Protein AF-0000000080535989 (afdb_homodimer)

Nearest PDB structures (foldseek):
  6j05-assembly1_A  TM=9.329E-01  e=3.078E-10  Acidithiobacillus ferrooxidans
  6j05-assembly1_B  TM=9.417E-01  e=4.209E-08  Acidithiobacillus ferrooxidans
  7p6f-assembly2_CCC-2  TM=8.351E-01  e=2.784E-05  Streptomyces griseus
  6cda-assembly1_A-2  TM=8.248E-01  e=2.454E-05  Staphylococcus aureus
  1r22-assembly1_B  TM=8.268E-01  e=9.226E-05  Synechococcus elongatus PCC 7942 = FACHB-805

Secondary structure (DSSP, 8-state):
--HHHHHHHHHHHTSHHHHHHHHHHHHHGGG-EEHHHHHHHHT--HHHHHHHHHHHHHTTSEEEEEETTEEEEEE-HHHHHHHHHHHTTTTT------------/--HHHHHHHHHHHTSHHHHHHHHHHHHHGGG-EEHHHHHHHHT--HHHHHHHHHHHHHTTSEEEEEETTEEEEEE-HHHHHHHHHHHTTTTT------------

Foldseek 3Di:
DDPVLLVLLVVLCVDPLLVVLLVVQVVVAPQADWLVVSCVVSVHDSVVSVVSVVSCVVSVQKDWDDDPPTIGIHGDVVSVVVSVCVVCPCNPVDPDPVDDPPDD/DDPVLLVLLVVLCVDPLLVVLLVVQVVVAPVFDWLVVSCVVSVHDSVVSVVSVVSCVVSVQKDWDDDPPTIGIHGDVVSVVVSVCVVCPCNPVDPDPVDDPPDD

InterPro domains:
  IPR001845 HTH ArsR-type DNA-binding domain [PR00778] (10-25)
  IPR001845 HTH ArsR-type DNA-binding domain [PR00778] (45-60)
  IPR001845 HTH ArsR-type DNA-binding domain [PR00778] (60-75)
  IPR001845 HTH ArsR-type DNA-binding domain [PS50987] (1-95)
  IPR001845 HTH ArsR-type DNA-binding domain [SM00418] (8-88)
  IPR011991 ArsR-like helix-turn-helix domain [cd00090] (10-75)
  IPR036388 Winged helix-like DNA-binding domain superfamily [G3DSA:1.10.10.10] (1-98)
  IPR036390 Winged helix DNA-binding domain superfamily [SSF46785] (4-93)
  IPR051011 Metal-responsive transcriptional regulator [PTHR43132] (4-95)

Organism: Stenotrophomonas maltophilia (strain K279a) (NCBI:txid522373)

pLDDT: mean 90.97, std 13.41, range [34.31, 98.62]

Structure (mmCIF, N/CA/C/O backbone):
data_AF-0000000080535989-model_v1
#
loop_
_entity.id
_entity.type
_entity.pdbx_description
1 polymer 'ArsR family transcriptional regulator'
#
loop_
_atom_site.group_PDB
_atom_site.id
_atom_site.type_symbol
_atom_site.label_atom_id
_atom_site.label_alt_id
_atom_site.label_comp_id
_atom_site.label_asym_id
_atom_site.label_entity_id
_atom_site.label_seq_id
_atom_site.pdbx_PDB_ins_code
_atom_site.Cartn_x
_atom_site.Cartn_y
_atom_site.Cartn_z
_atom_site.occupancy
_atom_site.B_iso_or_equiv
_atom_site.auth_seq_id
_atom_site.auth_comp_id
_atom_site.auth_asym_id
_atom_site.auth_atom_id
_atom_site.pdbx_PDB_model_num
ATOM 1 N N . MET A 1 1 ? -5.898 3.949 -12.438 1 84.31 1 MET A N 1
ATOM 2 C CA . MET A 1 1 ? -4.516 4.082 -11.984 1 84.31 1 MET A CA 1
ATOM 3 C C . MET A 1 1 ? -3.6 3.133 -12.75 1 84.31 1 MET A C 1
ATOM 5 O O . MET A 1 1 ? -3.98 1.998 -13.047 1 84.31 1 MET A O 1
ATOM 9 N N . GLU A 1 2 ? -2.42 3.744 -13.094 1 92 2 GLU A N 1
ATOM 10 C CA . GLU A 1 2 ? -1.419 2.957 -13.805 1 92 2 GLU A CA 1
ATOM 11 C C . GLU A 1 2 ? -0.516 2.199 -12.836 1 92 2 GLU A C 1
ATOM 13 O O . GLU A 1 2 ? -0.345 2.613 -11.688 1 92 2 GLU A O 1
ATOM 18 N N . HIS A 1 3 ? 0.071 1.053 -13.391 1 95.25 3 HIS A N 1
ATOM 19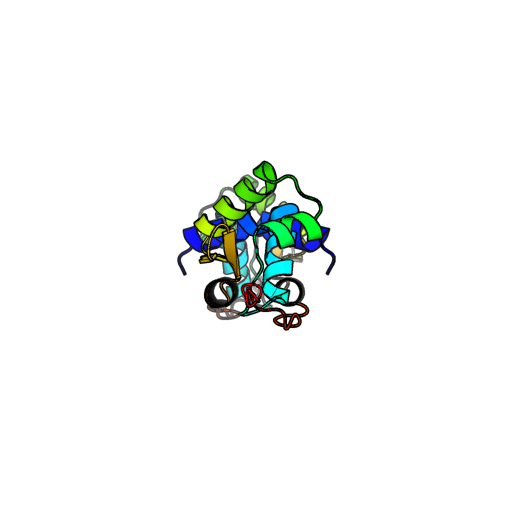 C CA . HIS A 1 3 ? 0.936 0.198 -12.586 1 95.25 3 HIS A CA 1
ATOM 20 C C . HIS A 1 3 ? 2.064 1.001 -11.953 1 95.25 3 HIS A C 1
ATOM 22 O O . HIS A 1 3 ? 2.361 0.832 -10.766 1 95.25 3 HIS A O 1
ATOM 28 N N . LYS A 1 4 ? 2.645 1.871 -12.633 1 95.88 4 LYS A N 1
ATOM 29 C CA . LYS A 1 4 ? 3.764 2.67 -12.141 1 95.88 4 LYS A CA 1
ATOM 30 C C . LYS A 1 4 ? 3.322 3.592 -11.008 1 95.88 4 LYS A C 1
ATOM 32 O O . LYS A 1 4 ? 4.043 3.758 -10.016 1 95.88 4 LYS A O 1
ATOM 37 N N . ASN A 1 5 ? 2.199 4.223 -11.156 1 96.88 5 ASN A N 1
ATOM 38 C CA . ASN A 1 5 ? 1.673 5.105 -10.117 1 96.88 5 ASN A CA 1
ATOM 39 C C . ASN A 1 5 ? 1.337 4.34 -8.844 1 96.88 5 ASN A C 1
ATOM 41 O O . ASN A 1 5 ? 1.606 4.812 -7.742 1 96.88 5 ASN A O 1
ATOM 45 N N . ALA A 1 6 ? 0.735 3.207 -9.102 1 97.19 6 ALA A N 1
ATOM 46 C CA . ALA A 1 6 ? 0.398 2.375 -7.953 1 97.19 6 ALA A CA 1
ATOM 47 C C . ALA A 1 6 ? 1.654 1.951 -7.195 1 97.19 6 ALA A C 1
ATOM 49 O O . ALA A 1 6 ? 1.71 2.055 -5.965 1 97.19 6 ALA A O 1
ATOM 50 N N . THR A 1 7 ? 2.672 1.512 -7.965 1 98 7 THR A N 1
ATOM 51 C CA . THR A 1 7 ? 3.93 1.098 -7.355 1 98 7 THR A CA 1
ATOM 52 C C . THR A 1 7 ? 4.566 2.254 -6.59 1 98 7 THR A C 1
ATOM 54 O O . THR A 1 7 ? 5.047 2.072 -5.469 1 98 7 THR A O 1
ATOM 57 N N . HIS A 1 8 ? 4.504 3.375 -7.105 1 97.94 8 HIS A N 1
ATOM 58 C CA . HIS A 1 8 ? 5.078 4.562 -6.48 1 97.94 8 HIS A CA 1
ATOM 59 C C . HIS A 1 8 ? 4.344 4.91 -5.188 1 97.94 8 HIS A C 1
ATOM 61 O O . HIS A 1 8 ? 4.977 5.191 -4.168 1 97.94 8 HIS A O 1
ATOM 67 N N . ALA A 1 9 ? 3.057 4.902 -5.234 1 98.19 9 ALA A N 1
ATOM 68 C CA . ALA A 1 9 ? 2.236 5.211 -4.062 1 98.19 9 ALA A CA 1
ATOM 69 C C . ALA A 1 9 ? 2.482 4.203 -2.941 1 98.19 9 ALA A C 1
ATOM 71 O O . ALA A 1 9 ? 2.668 4.59 -1.784 1 98.19 9 ALA A O 1
ATOM 72 N N . LEU A 1 10 ? 2.523 2.961 -3.34 1 98.06 10 LEU A N 1
ATOM 73 C CA . LEU A 1 10 ? 2.746 1.903 -2.359 1 98.06 10 LEU A CA 1
ATOM 74 C C . LEU A 1 10 ? 4.137 2.016 -1.744 1 98.06 10 LEU A C 1
ATOM 76 O O . LEU A 1 10 ? 4.293 1.893 -0.528 1 98.06 10 LEU A O 1
ATOM 80 N N . ALA A 1 11 ? 5.098 2.279 -2.539 1 98.25 11 ALA A N 1
ATOM 81 C CA . ALA A 1 11 ? 6.461 2.443 -2.047 1 98.25 11 ALA A CA 1
ATOM 82 C C . ALA A 1 11 ? 6.562 3.629 -1.092 1 98.25 11 ALA A C 1
ATOM 84 O O . ALA A 1 11 ? 7.25 3.555 -0.07 1 98.25 11 ALA A O 1
ATOM 85 N N . ALA A 1 12 ? 5.941 4.684 -1.441 1 98.38 12 ALA A N 1
ATOM 86 C CA . ALA A 1 12 ? 5.941 5.855 -0.572 1 98.38 12 ALA A CA 1
ATOM 87 C C . ALA A 1 12 ? 5.348 5.527 0.795 1 98.38 12 ALA A C 1
ATOM 89 O O . ALA A 1 12 ? 5.895 5.926 1.827 1 98.38 12 ALA A O 1
ATOM 90 N N . LEU A 1 13 ? 4.273 4.75 0.775 1 97.94 13 LEU A N 1
ATOM 91 C CA . LEU A 1 13 ? 3.574 4.414 2.01 1 97.94 13 LEU A CA 1
ATOM 92 C C . LEU A 1 13 ? 4.305 3.309 2.766 1 97.94 13 LEU A C 1
ATOM 94 O O . LEU A 1 13 ? 4.039 3.082 3.949 1 97.94 13 LEU A O 1
ATOM 98 N N . GLY A 1 14 ? 5.18 2.617 2.023 1 98.06 14 GLY A N 1
ATOM 99 C CA . GLY A 1 14 ? 5.938 1.54 2.637 1 98.06 14 GLY A CA 1
ATOM 100 C C . GLY A 1 14 ? 7.062 2.035 3.527 1 98.06 14 GLY A C 1
ATOM 101 O O . GLY A 1 14 ? 7.875 1.241 4.008 1 98.06 14 GLY A O 1
ATOM 102 N N . HIS A 1 15 ? 7.129 3.297 3.764 1 97.69 15 HIS A N 1
ATOM 103 C CA . HIS A 1 15 ? 8.062 3.941 4.684 1 97.69 15 HIS A CA 1
ATOM 104 C C . HIS A 1 15 ? 7.363 4.332 5.984 1 97.69 15 HIS A C 1
ATOM 106 O O . HIS A 1 15 ? 6.336 5.012 5.965 1 97.69 15 HIS A O 1
ATOM 112 N N . ALA A 1 16 ? 7.965 3.984 7.105 1 97.75 16 ALA A 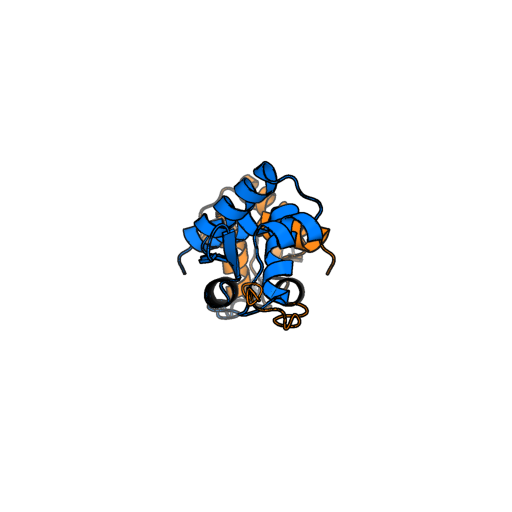N 1
ATOM 113 C CA . ALA A 1 16 ? 7.289 4.07 8.398 1 97.75 16 ALA A CA 1
ATOM 114 C C . ALA A 1 16 ? 6.863 5.504 8.695 1 97.75 16 ALA A C 1
ATOM 116 O O . ALA A 1 16 ? 5.719 5.75 9.094 1 97.75 16 ALA A O 1
ATOM 117 N N . THR A 1 17 ? 7.734 6.434 8.508 1 98.12 17 THR A N 1
ATOM 118 C CA . THR A 1 17 ? 7.441 7.824 8.836 1 98.12 17 THR A CA 1
ATOM 119 C C . THR A 1 17 ? 6.383 8.391 7.895 1 98.12 17 THR A C 1
ATOM 121 O O . THR A 1 17 ? 5.449 9.062 8.336 1 98.12 17 THR A O 1
ATOM 124 N N . ARG A 1 18 ? 6.523 8.094 6.652 1 98.31 18 ARG A N 1
ATOM 125 C CA . ARG A 1 18 ? 5.543 8.57 5.684 1 98.31 18 ARG A CA 1
ATOM 126 C C . ARG A 1 18 ? 4.168 7.973 5.953 1 98.31 18 ARG A C 1
ATOM 128 O O . ARG A 1 18 ? 3.148 8.648 5.797 1 98.31 18 ARG A O 1
ATOM 135 N N . LEU A 1 19 ? 4.184 6.738 6.293 1 98.06 19 LEU A N 1
ATOM 136 C CA . LEU A 1 19 ? 2.918 6.109 6.645 1 98.06 19 LEU A CA 1
ATOM 137 C C . LEU A 1 19 ? 2.287 6.801 7.852 1 98.06 19 LEU A C 1
ATOM 139 O O . LEU A 1 19 ? 1.076 7.035 7.875 1 98.06 19 LEU A O 1
ATOM 143 N N . SER A 1 20 ? 3.057 7.137 8.836 1 98 20 SER A N 1
ATOM 144 C CA . SER A 1 20 ? 2.553 7.844 10.008 1 98 20 SER A CA 1
ATOM 145 C C . SER A 1 20 ? 1.981 9.203 9.633 1 98 20 SER A C 1
ATOM 147 O O . SER A 1 20 ? 0.923 9.602 10.133 1 98 20 SER A O 1
ATOM 149 N N . ILE A 1 21 ? 2.68 9.914 8.773 1 98 21 ILE A N 1
ATOM 150 C CA . ILE A 1 21 ? 2.221 11.219 8.312 1 98 21 ILE A CA 1
ATOM 151 C C . ILE A 1 21 ? 0.888 11.062 7.578 1 98 21 ILE A C 1
ATOM 153 O O . ILE A 1 21 ? -0.057 11.812 7.836 1 98 21 ILE A O 1
ATOM 157 N N . PHE A 1 22 ? 0.854 10.07 6.707 1 97.88 22 PHE A N 1
ATOM 158 C CA . PHE A 1 22 ? -0.351 9.852 5.914 1 97.88 22 PHE A CA 1
ATOM 159 C C . PHE A 1 22 ? -1.534 9.508 6.812 1 97.88 22 PHE A C 1
ATOM 161 O O . PHE A 1 22 ? -2.629 10.047 6.637 1 97.88 22 PHE A O 1
ATOM 168 N N . ARG A 1 23 ? -1.352 8.672 7.742 1 96.38 23 ARG A N 1
ATOM 169 C CA . ARG A 1 23 ? -2.426 8.289 8.656 1 96.38 23 ARG A CA 1
ATOM 170 C C . ARG A 1 23 ? -2.916 9.492 9.453 1 96.38 23 ARG A C 1
ATOM 172 O O . ARG A 1 23 ? -4.113 9.625 9.711 1 96.38 23 ARG A O 1
ATOM 179 N N . LEU A 1 24 ? -2.029 10.297 9.906 1 96 24 LEU A N 1
ATOM 180 C CA . LEU A 1 24 ? -2.393 11.516 10.625 1 96 24 LEU A CA 1
ATOM 181 C C . LEU A 1 24 ? -3.297 12.398 9.773 1 96 24 LEU A C 1
ATOM 183 O O . LEU A 1 24 ? -4.293 12.93 10.266 1 96 24 LEU A O 1
ATOM 187 N N . LEU A 1 25 ? -2.971 12.531 8.523 1 96.56 25 LEU A N 1
ATOM 188 C CA . LEU A 1 25 ? -3.748 13.375 7.625 1 96.56 25 LEU A CA 1
ATOM 189 C C . LEU A 1 25 ? -5.105 12.742 7.328 1 96.56 25 LEU A C 1
ATOM 191 O O . LEU A 1 25 ? -6.105 13.453 7.188 1 96.56 25 LEU A O 1
ATOM 195 N N . VAL A 1 26 ? -5.129 11.477 7.184 1 94.94 26 VAL A N 1
ATOM 196 C CA . VAL A 1 26 ? -6.391 10.773 6.984 1 94.94 26 VAL A CA 1
ATOM 197 C C . VAL A 1 26 ? -7.32 11.031 8.172 1 94.94 26 VAL A C 1
ATOM 199 O O . VAL A 1 26 ? -8.508 11.281 7.984 1 94.94 26 VAL A O 1
ATOM 202 N N . GLN A 1 27 ? -6.766 10.992 9.32 1 93.88 27 GLN A N 1
ATOM 203 C CA . GLN A 1 27 ? -7.555 11.25 10.523 1 93.88 27 GLN A CA 1
ATOM 204 C C . GLN A 1 27 ? -8.086 12.68 10.539 1 93.88 27 GLN A C 1
ATOM 206 O O . GLN A 1 27 ? -9.195 12.938 11.008 1 93.88 27 GLN A O 1
ATOM 211 N N . ALA A 1 28 ? -7.336 13.617 10.016 1 93.56 28 ALA A N 1
ATOM 212 C CA . ALA A 1 28 ? -7.711 15.023 9.977 1 93.56 28 ALA A CA 1
ATOM 213 C C . ALA A 1 28 ? -8.852 15.266 8.984 1 93.56 28 ALA A C 1
ATOM 215 O O . ALA A 1 28 ? -9.547 16.281 9.07 1 93.56 28 ALA A O 1
ATOM 216 N N . GLY A 1 29 ? -8.938 14.312 7.953 1 90.62 29 GLY A N 1
ATOM 217 C CA . GLY A 1 29 ? -10 14.438 6.965 1 90.62 29 GLY A CA 1
ATOM 218 C C . GLY A 1 29 ? -9.805 15.594 6.012 1 90.62 29 GLY A C 1
ATOM 219 O O . GLY A 1 29 ? -8.672 15.906 5.633 1 90.62 29 GLY A O 1
ATOM 220 N N . SER A 1 30 ? -10.906 16.203 5.598 1 88.69 30 SER A N 1
ATOM 221 C CA . SER A 1 30 ? -10.875 17.25 4.566 1 88.69 30 SER A CA 1
ATOM 222 C C . SER A 1 30 ? -10.281 18.547 5.105 1 88.69 30 SER A C 1
ATOM 224 O O . SER A 1 30 ? -9.875 19.406 4.336 1 88.69 30 SER A O 1
ATOM 226 N N . GLY A 1 31 ? -10.219 18.594 6.375 1 90.19 31 GLY A N 1
ATOM 227 C CA . GLY A 1 31 ? -9.672 19.797 6.973 1 90.19 31 GLY A CA 1
ATOM 228 C C . GLY A 1 31 ? -8.164 19.906 6.848 1 90.19 31 GLY A C 1
ATOM 229 O O . GLY A 1 31 ? -7.613 21.016 6.824 1 90.19 31 GLY A O 1
ATOM 230 N N . GLY A 1 32 ? -7.527 18.766 6.875 1 95.19 32 GLY A N 1
ATOM 231 C CA . GLY A 1 32 ? -6.078 18.719 6.75 1 95.19 32 GLY A CA 1
ATOM 232 C C . GLY A 1 32 ? -5.359 19.172 8.008 1 95.19 32 GLY A C 1
ATOM 233 O O . GLY A 1 32 ? -5.973 19.297 9.07 1 95.19 32 GLY A O 1
ATOM 234 N N . LYS A 1 33 ? -4.051 19.266 7.91 1 95.88 33 LYS A N 1
ATOM 235 C CA . LYS A 1 33 ? -3.189 19.719 8.992 1 95.88 33 LYS A CA 1
ATOM 236 C C . LYS A 1 33 ? -2.078 20.625 8.469 1 95.88 33 LYS A C 1
ATOM 238 O O . LYS A 1 33 ? -1.584 20.422 7.355 1 95.88 33 LYS A O 1
ATOM 243 N N . LEU A 1 34 ? -1.786 21.594 9.352 1 95.5 34 LEU A N 1
ATOM 244 C CA . LEU A 1 34 ? -0.663 22.453 9.008 1 95.5 34 LEU A CA 1
ATOM 245 C C . LEU A 1 34 ? 0.663 21.734 9.203 1 95.5 34 LEU A C 1
ATOM 247 O O . LEU A 1 34 ? 0.786 20.875 10.086 1 95.5 34 LEU A O 1
ATOM 251 N N . ALA A 1 35 ? 1.666 22.156 8.375 1 96.12 35 ALA A N 1
ATOM 252 C CA . ALA A 1 35 ? 2.99 21.547 8.445 1 96.12 35 ALA A CA 1
ATOM 253 C C . ALA A 1 35 ? 3.514 21.547 9.883 1 96.12 35 ALA A C 1
ATOM 255 O O . ALA A 1 35 ? 4.043 20.531 10.352 1 96.12 35 ALA A O 1
ATOM 256 N N . GLY A 1 36 ? 3.375 22.656 10.531 1 94.94 36 GLY A N 1
ATOM 257 C CA . GLY A 1 36 ? 3.838 22.766 11.906 1 94.94 36 GLY A CA 1
ATOM 258 C C . GLY A 1 36 ? 3.127 21.812 12.852 1 94.94 36 GLY A C 1
ATOM 259 O O . GLY A 1 36 ? 3.748 21.25 13.75 1 94.94 36 GLY A O 1
ATOM 260 N N . ASP A 1 37 ? 1.873 21.562 12.695 1 94.69 37 ASP A N 1
ATOM 261 C CA . ASP A 1 37 ? 1.097 20.641 13.523 1 94.69 37 ASP A CA 1
ATOM 262 C C . ASP A 1 37 ? 1.529 19.203 13.297 1 94.69 37 ASP A C 1
ATOM 264 O O . ASP A 1 37 ? 1.574 18.406 14.234 1 94.69 37 ASP A O 1
ATOM 268 N N . ILE A 1 38 ? 1.793 18.891 12.086 1 96.62 38 ILE A N 1
ATOM 269 C CA . ILE A 1 38 ? 2.27 17.547 11.75 1 96.62 38 ILE A CA 1
ATOM 270 C C . ILE A 1 38 ? 3.607 17.297 12.438 1 96.62 38 ILE A C 1
ATOM 272 O O . ILE A 1 38 ? 3.795 16.25 13.07 1 96.62 38 ILE A O 1
ATOM 276 N N . ALA A 1 39 ? 4.473 18.297 12.305 1 97.25 39 ALA A N 1
ATOM 277 C CA . ALA A 1 39 ? 5.793 18.188 12.914 1 97.25 39 ALA A CA 1
ATOM 278 C C . ALA A 1 39 ? 5.688 17.969 14.422 1 97.25 39 ALA A C 1
ATOM 280 O O . ALA A 1 39 ? 6.375 17.109 14.977 1 97.25 39 ALA A O 1
ATOM 281 N N . GLN A 1 40 ? 4.824 18.719 15.07 1 96.31 40 GLN A N 1
ATOM 282 C CA . GLN A 1 40 ? 4.625 18.625 16.516 1 96.31 40 GLN A CA 1
ATOM 283 C C . GLN A 1 40 ? 4.031 17.266 16.906 1 96.31 40 GLN A C 1
ATOM 285 O O . GLN A 1 40 ? 4.5 16.625 17.844 1 96.31 40 GLN A O 1
ATOM 290 N N . SER A 1 41 ? 3.059 16.844 16.156 1 95.88 41 SER A N 1
ATOM 291 C CA . SER A 1 41 ? 2.359 15.602 16.469 1 95.88 41 SER A CA 1
ATOM 292 C C . SER A 1 41 ? 3.295 14.398 16.359 1 95.88 41 SER A C 1
ATOM 294 O O . SER A 1 41 ? 3.16 13.438 17.125 1 95.88 41 SER A O 1
ATOM 296 N N . LEU A 1 42 ? 4.262 14.43 15.438 1 97.19 42 LEU A N 1
A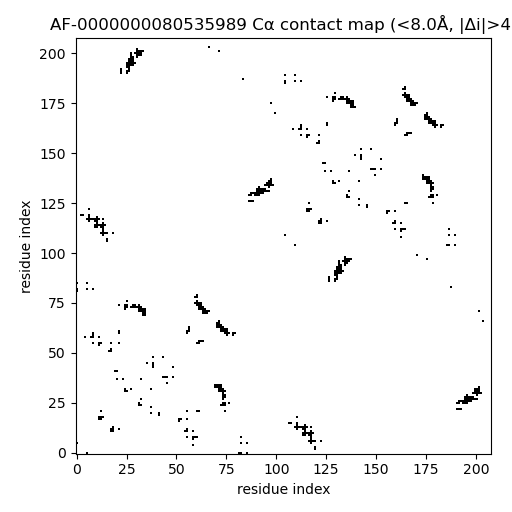TOM 297 C CA . LEU A 1 42 ? 5.109 13.273 15.172 1 97.19 42 LEU A CA 1
ATOM 298 C C . LEU A 1 42 ? 6.531 13.516 15.68 1 97.19 42 LEU A C 1
ATOM 300 O O . LEU A 1 42 ? 7.414 12.68 15.484 1 97.19 42 LEU A O 1
ATOM 304 N N . SER A 1 43 ? 6.754 14.664 16.281 1 97.88 43 SER A N 1
ATOM 305 C CA . SER A 1 43 ? 8.062 15.047 16.797 1 97.88 43 SER A CA 1
ATOM 306 C C . SER A 1 43 ? 9.141 14.914 15.727 1 97.88 43 SER A C 1
ATOM 308 O O . SER A 1 43 ? 10.188 14.305 15.969 1 97.88 43 SER A O 1
ATOM 310 N N . LEU A 1 44 ? 8.906 15.492 14.594 1 97.56 44 LEU A N 1
ATOM 311 C CA . LEU A 1 44 ? 9.836 15.453 13.469 1 97.56 44 LEU A CA 1
ATOM 312 C C . LEU A 1 44 ? 10.492 16.812 13.258 1 97.56 44 LEU A C 1
ATOM 314 O O . LEU A 1 44 ? 9.828 17.844 13.359 1 97.56 44 LEU A O 1
ATOM 318 N N . PRO A 1 45 ? 11.789 16.781 12.922 1 97.25 45 PRO A N 1
ATOM 319 C CA . PRO A 1 45 ? 12.398 18.031 12.461 1 97.25 45 PRO A CA 1
ATOM 320 C C . PRO A 1 45 ? 11.766 18.562 11.164 1 97.25 45 PRO A C 1
ATOM 322 O O . PRO A 1 45 ? 11.336 17.766 10.32 1 97.25 45 PRO A O 1
ATOM 325 N N . GLY A 1 46 ? 11.805 19.875 10.984 1 95.88 46 GLY A N 1
ATOM 326 C CA . GLY A 1 46 ? 11.195 20.531 9.836 1 95.88 46 GLY A CA 1
ATOM 327 C C . GLY A 1 46 ? 11.711 20 8.508 1 95.88 46 GLY A C 1
ATOM 328 O O . GLY A 1 46 ? 10.93 19.688 7.617 1 95.88 46 GLY A O 1
ATOM 329 N N . ALA A 1 47 ? 12.992 19.906 8.43 1 95.88 47 ALA A N 1
ATOM 330 C CA . ALA A 1 47 ? 13.594 19.453 7.176 1 95.88 47 ALA A CA 1
ATOM 331 C C . ALA A 1 47 ? 13.18 18.031 6.848 1 95.88 47 ALA A C 1
ATOM 333 O O . ALA A 1 47 ? 12.945 17.703 5.684 1 95.88 47 ALA A O 1
ATOM 334 N N . THR A 1 48 ? 13.148 17.125 7.801 1 97.56 48 THR A N 1
ATOM 335 C CA . THR A 1 48 ? 12.742 15.742 7.633 1 97.56 48 THR A CA 1
ATOM 336 C C . THR A 1 48 ? 11.273 15.656 7.211 1 97.56 48 THR A C 1
ATOM 338 O O . THR A 1 48 ? 10.938 14.922 6.281 1 97.56 48 THR A O 1
ATOM 341 N N . LEU A 1 49 ? 10.508 16.375 7.867 1 98.19 49 LEU A N 1
ATOM 342 C CA . LEU A 1 49 ? 9.094 16.406 7.504 1 98.19 49 LEU A CA 1
ATOM 343 C C . LEU A 1 49 ? 8.922 16.875 6.059 1 98.19 49 LEU A C 1
ATOM 345 O O . LEU A 1 49 ? 8.164 16.266 5.301 1 98.19 49 LEU A O 1
ATOM 349 N N . SER A 1 50 ? 9.594 17.953 5.75 1 97.5 50 SER A N 1
ATOM 350 C CA . SER A 1 50 ? 9.469 18.5 4.402 1 97.5 50 SER A CA 1
ATOM 351 C C . SER A 1 50 ? 9.828 17.469 3.346 1 97.5 50 SER A C 1
ATOM 353 O O . SER A 1 50 ? 9.148 17.359 2.32 1 97.5 50 SER A O 1
ATOM 355 N N . PHE A 1 51 ? 10.852 16.719 3.586 1 98.12 51 PHE A N 1
ATOM 356 C CA . PHE A 1 51 ? 11.273 15.664 2.676 1 98.12 51 PHE A CA 1
ATOM 357 C C . PHE A 1 51 ? 10.172 14.625 2.504 1 98.12 51 PHE A C 1
ATOM 359 O O . PHE A 1 51 ? 9.836 14.242 1.38 1 98.12 51 PHE A O 1
ATOM 366 N N . HIS A 1 52 ? 9.602 14.148 3.551 1 98.44 52 HIS A N 1
ATOM 367 C CA . HIS A 1 52 ? 8.562 13.125 3.492 1 98.44 52 HIS A CA 1
ATOM 368 C C . HIS A 1 52 ? 7.301 13.656 2.828 1 98.44 52 HIS A C 1
ATOM 370 O O . HIS A 1 52 ? 6.645 12.945 2.061 1 98.44 52 HIS A O 1
ATOM 376 N N . LEU A 1 53 ? 6.969 14.906 3.141 1 98.56 53 LEU A N 1
ATOM 377 C CA . LEU A 1 53 ? 5.797 15.516 2.527 1 98.56 53 LEU A CA 1
ATOM 378 C C . LEU A 1 53 ? 5.977 15.648 1.02 1 98.56 53 LEU A C 1
ATOM 380 O O . LEU A 1 53 ? 5.035 15.43 0.254 1 98.56 53 LEU A O 1
ATOM 384 N N . LYS A 1 54 ? 7.156 16.031 0.62 1 98.44 54 LYS A N 1
ATOM 385 C CA . LYS A 1 54 ? 7.457 16.125 -0.806 1 98.44 54 LYS A CA 1
ATOM 386 C C . LYS A 1 54 ? 7.258 14.773 -1.494 1 98.44 54 LYS A C 1
ATOM 388 O O . LYS A 1 54 ? 6.707 14.711 -2.594 1 98.44 54 LYS A O 1
ATOM 393 N N . GLU A 1 55 ? 7.723 13.719 -0.922 1 98.5 55 GLU A N 1
ATOM 394 C CA . GLU A 1 55 ? 7.574 12.383 -1.477 1 98.5 55 GLU A CA 1
ATOM 395 C C . GLU A 1 55 ? 6.102 11.977 -1.562 1 98.5 55 GLU A C 1
ATOM 397 O O . GLU A 1 55 ? 5.676 11.383 -2.551 1 98.5 55 GLU A O 1
ATOM 402 N N . LEU A 1 56 ? 5.359 12.266 -0.511 1 98.62 56 LEU A N 1
ATOM 403 C CA . LEU A 1 56 ? 3.938 11.945 -0.498 1 98.62 56 LEU A CA 1
ATOM 404 C C . LEU A 1 56 ? 3.189 12.75 -1.555 1 98.62 56 LEU A C 1
ATOM 406 O O . LEU A 1 56 ? 2.266 12.234 -2.191 1 98.62 56 LEU A O 1
ATOM 410 N N . LEU A 1 57 ? 3.621 14.031 -1.733 1 98.56 57 LEU A N 1
ATOM 411 C CA . LEU A 1 57 ? 3.053 14.867 -2.785 1 98.56 57 LEU A CA 1
ATOM 412 C C . LEU A 1 57 ? 3.344 14.281 -4.164 1 98.56 57 LEU A C 1
ATOM 414 O O . LEU A 1 57 ? 2.441 14.172 -4.996 1 98.56 57 LEU A O 1
ATOM 418 N N . ALA A 1 58 ? 4.543 13.883 -4.359 1 98.12 58 ALA A N 1
ATOM 419 C CA . ALA A 1 58 ? 4.973 13.32 -5.641 1 98.12 58 ALA A CA 1
ATOM 420 C C . ALA A 1 58 ? 4.223 12.031 -5.953 1 98.12 58 ALA A C 1
ATOM 422 O O . ALA A 1 58 ? 3.969 11.719 -7.121 1 98.12 58 ALA A O 1
ATOM 423 N N . ALA A 1 59 ? 3.863 11.312 -4.973 1 97.94 59 ALA A N 1
ATOM 424 C CA . ALA A 1 59 ? 3.141 10.055 -5.137 1 97.94 59 ALA A CA 1
ATOM 425 C C . ALA A 1 59 ? 1.648 10.305 -5.34 1 97.94 59 ALA A C 1
ATOM 427 O O . ALA A 1 59 ? 0.883 9.359 -5.574 1 97.94 59 ALA A O 1
ATOM 428 N N . GLY A 1 60 ? 1.219 11.5 -5.172 1 97.81 60 GLY A N 1
ATOM 429 C CA . GLY A 1 60 ? -0.176 11.859 -5.367 1 97.81 60 GLY A CA 1
ATOM 430 C C . GLY A 1 60 ? -1.065 11.461 -4.207 1 97.81 60 GLY A C 1
ATOM 431 O O . GLY A 1 60 ? -2.281 11.336 -4.363 1 97.81 60 GLY A O 1
ATOM 432 N N . LEU A 1 61 ? -0.542 11.25 -3.049 1 98.12 61 LEU A N 1
ATOM 433 C CA . LEU A 1 61 ? -1.277 10.719 -1.908 1 98.12 61 LEU A CA 1
ATOM 434 C C . LEU A 1 61 ? -1.804 11.844 -1.024 1 98.12 61 LEU A C 1
ATOM 436 O O . LEU A 1 61 ? -2.689 11.625 -0.195 1 98.12 61 LEU A O 1
ATOM 440 N N . ILE A 1 62 ? -1.154 13.023 -1.165 1 98.19 62 ILE A N 1
ATOM 441 C CA . ILE A 1 62 ? -1.609 14.188 -0.414 1 98.19 62 ILE A CA 1
ATOM 442 C C . ILE A 1 62 ? -1.623 15.414 -1.323 1 98.19 62 ILE A C 1
ATOM 444 O O . ILE A 1 62 ? -1.066 15.383 -2.424 1 98.19 62 ILE A O 1
ATOM 448 N N . THR A 1 63 ? -2.299 16.422 -0.851 1 97.88 63 THR A N 1
ATOM 449 C CA . THR A 1 63 ? -2.301 17.734 -1.507 1 97.88 63 THR A CA 1
ATOM 450 C C . THR A 1 63 ? -1.819 18.812 -0.551 1 97.88 63 THR A C 1
ATOM 452 O O . THR A 1 63 ? -1.843 18.641 0.668 1 97.88 63 THR A O 1
ATOM 455 N N . ALA A 1 64 ? -1.338 19.859 -1.142 1 97.56 64 ALA A N 1
ATOM 456 C CA . ALA A 1 64 ? -0.849 21 -0.385 1 97.56 64 ALA A CA 1
ATOM 457 C C . ALA A 1 64 ? -1.604 22.281 -0.77 1 97.56 64 ALA A C 1
ATOM 459 O O . ALA A 1 64 ? -1.887 22.5 -1.947 1 97.56 64 ALA A O 1
ATOM 460 N N . GLU A 1 65 ? -2.008 23.016 0.241 1 95.5 65 GLU A N 1
ATOM 461 C CA . GLU A 1 65 ? -2.662 24.312 0.045 1 95.5 65 GLU A CA 1
ATOM 462 C C . GLU A 1 65 ? -1.994 25.406 0.878 1 95.5 65 GLU A C 1
ATOM 464 O O . GLU A 1 65 ? -1.879 25.281 2.1 1 95.5 65 GLU A O 1
ATOM 469 N N . GLN A 1 66 ? -1.618 26.469 0.192 1 94.38 66 GLN A N 1
ATOM 470 C CA . GLN A 1 66 ? -0.998 27.578 0.91 1 94.38 66 GLN A CA 1
ATOM 471 C C . GLN A 1 66 ? -2.012 28.297 1.795 1 94.38 66 GLN A C 1
ATOM 473 O O . GLN A 1 66 ? -3.113 28.625 1.347 1 94.38 66 GLN A O 1
ATOM 478 N N . ARG A 1 67 ? -1.654 28.453 3.035 1 90.19 67 ARG A N 1
ATOM 479 C CA . ARG A 1 67 ? -2.439 29.203 4.004 1 90.19 67 ARG A CA 1
ATOM 480 C C . ARG A 1 67 ? -1.578 30.25 4.715 1 90.19 67 ARG A C 1
ATOM 482 O O . ARG A 1 67 ? -0.949 29.953 5.73 1 90.19 67 ARG A O 1
ATOM 489 N N . GLY A 1 68 ? -1.738 31.562 4.258 1 90.12 68 GLY A N 1
ATOM 490 C CA . GLY A 1 68 ? -0.857 32.594 4.809 1 90.12 68 GLY A CA 1
ATOM 491 C C . GLY A 1 68 ? 0.614 32.25 4.633 1 90.12 68 GLY A C 1
ATOM 492 O O . GLY A 1 68 ? 1.084 32.062 3.51 1 90.12 68 GLY A O 1
ATOM 493 N N . ARG A 1 69 ? 1.336 32.031 5.781 1 90.38 69 ARG A N 1
ATOM 494 C CA . ARG A 1 69 ? 2.77 31.781 5.727 1 90.38 69 ARG A CA 1
ATOM 495 C C . ARG A 1 69 ? 3.059 30.281 5.906 1 90.38 69 ARG A C 1
ATOM 497 O O . ARG A 1 69 ? 4.215 29.891 6.059 1 90.38 69 ARG A O 1
ATOM 504 N N . THR A 1 70 ? 2.051 29.562 5.973 1 91.88 70 THR A N 1
ATOM 505 C CA . THR A 1 70 ? 2.24 28.141 6.172 1 91.88 70 THR A CA 1
ATOM 506 C C . THR A 1 70 ? 1.487 27.344 5.113 1 91.88 70 THR A C 1
ATOM 508 O O . THR A 1 70 ? 0.938 27.906 4.168 1 91.88 70 THR A O 1
ATOM 511 N N . ILE A 1 71 ? 1.689 26.031 5.121 1 96.19 71 ILE A N 1
ATOM 512 C CA . ILE A 1 71 ? 1.053 25.141 4.145 1 96.19 71 ILE A CA 1
ATOM 513 C C . ILE A 1 71 ? 0.155 24.141 4.863 1 96.19 71 ILE A C 1
ATOM 515 O O . ILE A 1 71 ? 0.537 23.594 5.898 1 96.19 71 ILE A O 1
ATOM 519 N N . CYS A 1 72 ? -1.041 23.984 4.332 1 96.81 72 CYS A N 1
ATOM 520 C CA . CYS A 1 72 ? -1.984 22.969 4.801 1 96.81 72 CYS A CA 1
ATOM 521 C C . CYS A 1 72 ? -1.956 21.734 3.91 1 96.81 72 CYS A C 1
ATOM 523 O O . CYS A 1 72 ? -2.055 21.844 2.686 1 96.81 72 CYS A O 1
ATOM 525 N N . TYR A 1 73 ? -1.791 20.609 4.543 1 97.38 73 TYR A N 1
ATOM 526 C CA . TYR A 1 73 ? -1.764 19.359 3.801 1 97.38 73 TYR A CA 1
ATOM 527 C C . TYR A 1 73 ? -3.014 18.531 4.082 1 97.38 73 TYR A C 1
ATOM 529 O O . TYR A 1 73 ? -3.521 18.531 5.207 1 97.38 73 TYR A O 1
ATOM 537 N N . ARG A 1 74 ? -3.428 17.812 3.004 1 96.38 74 ARG A N 1
ATOM 538 C CA . ARG A 1 74 ? -4.598 16.953 3.107 1 96.38 74 ARG A CA 1
ATOM 539 C C . ARG A 1 74 ? -4.352 15.609 2.418 1 96.38 74 ARG A C 1
ATOM 541 O O . ARG A 1 74 ? -3.689 15.555 1.378 1 96.38 74 ARG A O 1
ATOM 548 N N . ALA A 1 75 ? -4.945 14.578 3.035 1 96.75 75 ALA A N 1
ATOM 549 C CA . ALA A 1 75 ? -4.906 13.281 2.367 1 96.75 75 ALA A CA 1
ATOM 55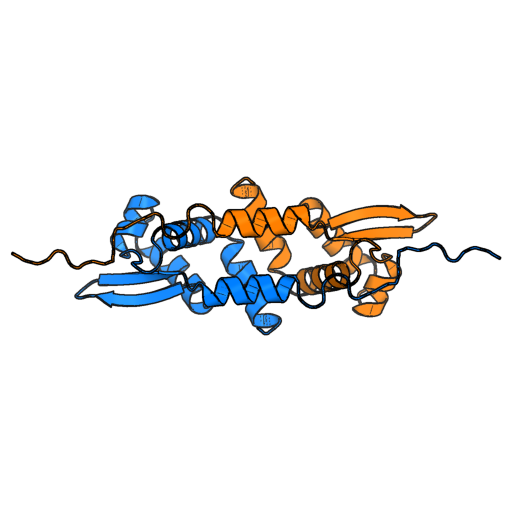0 C C . ALA A 1 75 ? -5.766 13.289 1.106 1 96.75 75 ALA A C 1
ATOM 552 O O . ALA A 1 75 ? -6.855 13.867 1.095 1 96.75 75 ALA A O 1
ATOM 553 N N . GLU A 1 76 ? -5.254 12.703 0.066 1 96.38 76 GLU A N 1
ATOM 554 C CA . GLU A 1 76 ? -6.035 12.523 -1.152 1 96.38 76 GLU A CA 1
ATOM 555 C C . GLU A 1 76 ? -6.82 11.211 -1.116 1 96.38 76 GLU A C 1
ATOM 557 O O . GLU A 1 76 ? -6.309 10.164 -1.52 1 96.38 76 GLU A O 1
ATOM 562 N N . PHE A 1 77 ? -8.023 11.25 -0.779 1 92.94 77 PHE A N 1
ATOM 563 C CA . PHE A 1 77 ? -8.852 10.07 -0.569 1 92.94 77 PHE A CA 1
ATOM 564 C C . PHE A 1 77 ? -9.125 9.352 -1.888 1 92.94 77 PHE A C 1
ATOM 566 O O . PHE A 1 77 ? -9.195 8.125 -1.932 1 92.94 77 PHE A O 1
ATOM 573 N N . GLU A 1 78 ? -9.281 10.141 -2.879 1 94.75 78 GLU A N 1
ATOM 574 C CA . GLU A 1 78 ? -9.5 9.531 -4.188 1 94.75 78 GLU A CA 1
ATOM 575 C C . GLU A 1 78 ? -8.297 8.688 -4.609 1 94.75 78 GLU A C 1
ATOM 577 O O . GLU A 1 78 ? -8.461 7.633 -5.227 1 94.75 78 GLU A O 1
ATOM 582 N N . ALA A 1 79 ? -7.172 9.188 -4.32 1 94.75 79 ALA A N 1
ATOM 583 C CA . ALA A 1 79 ? -5.961 8.445 -4.648 1 94.75 79 ALA A CA 1
ATOM 584 C C . ALA A 1 79 ? -5.91 7.117 -3.889 1 94.75 79 ALA A C 1
ATOM 586 O O . ALA A 1 79 ? -5.551 6.086 -4.457 1 94.75 79 ALA A O 1
ATOM 587 N N . MET A 1 80 ? -6.246 7.184 -2.662 1 91.5 80 MET A N 1
ATOM 588 C CA . MET A 1 80 ? -6.27 5.973 -1.847 1 91.5 80 MET A CA 1
ATOM 589 C C . MET A 1 80 ? -7.312 4.988 -2.367 1 91.5 80 MET A C 1
ATOM 591 O O . MET A 1 80 ? -7.039 3.791 -2.48 1 91.5 80 MET A O 1
ATOM 595 N N . SER A 1 81 ? -8.461 5.516 -2.682 1 93.5 81 SER A N 1
ATOM 596 C CA . SER A 1 81 ? -9.523 4.676 -3.23 1 93.5 81 SER A CA 1
ATOM 597 C C . SER A 1 81 ? -9.094 4.031 -4.547 1 93.5 81 SER A C 1
ATOM 599 O O . SER A 1 81 ? -9.352 2.852 -4.781 1 93.5 81 SER A O 1
ATOM 601 N N . SER A 1 82 ? -8.5 4.816 -5.363 1 96 82 SER A N 1
ATOM 602 C CA . SER A 1 82 ? -8.008 4.316 -6.641 1 96 82 SER A CA 1
ATOM 603 C C . SER A 1 82 ? -6.949 3.234 -6.438 1 96 82 SER A C 1
ATOM 605 O O . SER A 1 82 ? -6.91 2.25 -7.176 1 96 82 SER A O 1
ATOM 607 N N . LEU A 1 83 ? -6.109 3.447 -5.492 1 95.06 83 LEU A N 1
ATOM 608 C CA . LEU A 1 83 ? -5.062 2.48 -5.176 1 95.06 83 LEU A CA 1
ATOM 609 C C . LEU A 1 83 ? -5.664 1.145 -4.754 1 95.06 83 LEU A C 1
ATOM 611 O O . LEU A 1 83 ? -5.254 0.09 -5.242 1 95.06 83 LEU A O 1
ATOM 615 N N . VAL A 1 84 ? -6.625 1.202 -3.867 1 92.81 84 VAL A N 1
ATOM 616 C CA . VAL A 1 84 ? -7.301 0.002 -3.389 1 92.81 84 VAL A CA 1
ATOM 617 C C . VAL A 1 84 ? -8 -0.696 -4.551 1 92.81 84 VAL A C 1
ATOM 619 O O . VAL A 1 84 ? -7.926 -1.92 -4.688 1 92.81 84 VAL A O 1
ATOM 622 N N . ALA A 1 85 ? -8.703 0.084 -5.328 1 94 85 ALA A N 1
ATOM 623 C CA . ALA A 1 85 ? -9.375 -0.463 -6.504 1 94 85 ALA A CA 1
ATOM 624 C C . ALA A 1 85 ? -8.383 -1.161 -7.426 1 94 85 ALA A C 1
ATOM 626 O O . ALA A 1 85 ? -8.68 -2.223 -7.98 1 94 85 ALA A O 1
ATOM 627 N N . TYR A 1 86 ? -7.309 -0.585 -7.625 1 95.69 86 TYR A N 1
ATOM 628 C CA . TYR A 1 86 ? -6.273 -1.159 -8.477 1 95.69 86 TYR A CA 1
ATOM 629 C C . TYR A 1 86 ? -5.82 -2.514 -7.949 1 95.69 86 TYR A C 1
ATOM 631 O O . TYR A 1 86 ? -5.637 -3.459 -8.719 1 95.69 86 TYR A O 1
ATOM 639 N N . LEU A 1 87 ? -5.602 -2.652 -6.645 1 93.81 87 LEU A N 1
ATOM 640 C CA . LEU A 1 87 ? -5.113 -3.875 -6.012 1 93.81 87 LEU A CA 1
ATOM 641 C C . LEU A 1 87 ? -6.129 -5.004 -6.156 1 93.81 87 LEU A C 1
ATOM 643 O O . LEU A 1 87 ? -5.754 -6.176 -6.219 1 93.81 87 LEU A O 1
ATOM 647 N N . THR A 1 88 ? -7.383 -4.656 -6.266 1 90.31 88 THR A N 1
ATOM 648 C CA . THR A 1 88 ? -8.43 -5.672 -6.258 1 90.31 88 THR A CA 1
ATOM 649 C C . THR A 1 88 ? -9.078 -5.789 -7.633 1 90.31 88 THR A C 1
ATOM 651 O O . THR A 1 88 ? -10.102 -6.465 -7.789 1 90.31 88 THR A O 1
ATOM 654 N N . GLU A 1 89 ? -8.539 -5.07 -8.508 1 90.19 89 GLU A N 1
ATOM 655 C CA . GLU A 1 89 ? -9.117 -5.078 -9.852 1 90.19 89 GLU A CA 1
ATOM 656 C C . GLU A 1 89 ? -9.227 -6.5 -10.398 1 90.19 89 GLU A C 1
ATOM 658 O O . GLU A 1 89 ? -8.281 -7.281 -10.297 1 90.19 89 GLU A O 1
ATOM 663 N N . ASN A 1 90 ? -10.422 -6.895 -10.93 1 85.56 90 ASN A N 1
ATOM 664 C CA . ASN A 1 90 ? -10.719 -8.203 -11.5 1 85.56 90 ASN A CA 1
ATOM 665 C C . ASN A 1 90 ? -10.531 -9.32 -10.484 1 85.56 90 ASN A C 1
ATOM 667 O O . ASN A 1 90 ? -10.141 -10.438 -10.836 1 85.56 90 ASN A O 1
ATOM 671 N N . CYS A 1 91 ? -10.711 -8.969 -9.336 1 83.81 91 CYS A N 1
ATOM 672 C CA . CYS A 1 91 ? -10.609 -9.961 -8.273 1 83.81 91 CYS A CA 1
ATOM 673 C C . CYS A 1 91 ? -11.508 -11.156 -8.57 1 83.81 91 CYS A C 1
ATOM 675 O O . CYS A 1 91 ? -12.688 -10.992 -8.898 1 83.81 91 CYS A O 1
ATOM 677 N N . CYS A 1 92 ? -10.844 -12.367 -8.523 1 77.62 92 CYS A N 1
ATOM 678 C CA . CYS A 1 92 ? -11.508 -13.672 -8.523 1 77.62 92 CYS A CA 1
ATOM 679 C C . CYS A 1 92 ? -12.094 -13.977 -9.898 1 77.62 92 CYS A C 1
ATOM 681 O O . CYS A 1 92 ? -13.148 -14.609 -10 1 77.62 92 CYS A O 1
ATOM 683 N N . ALA A 1 93 ? -11.523 -13.367 -10.852 1 76.75 93 ALA A N 1
ATOM 684 C CA . ALA A 1 93 ? -12.008 -13.508 -12.219 1 76.75 93 ALA A CA 1
ATOM 685 C C . ALA A 1 93 ? -11.578 -14.836 -12.82 1 76.75 93 ALA A C 1
ATOM 687 O O . ALA A 1 93 ? -12.195 -15.328 -13.773 1 76.75 93 ALA A O 1
ATOM 688 N N . ASP A 1 94 ? -10.484 -15.336 -12.305 1 72.38 94 ASP A N 1
ATOM 689 C CA . ASP A 1 94 ? -9.984 -16.578 -12.891 1 72.38 94 ASP A CA 1
ATOM 690 C C . ASP A 1 94 ? -10.578 -17.797 -12.195 1 72.38 94 ASP A C 1
ATOM 692 O O . ASP A 1 94 ? -10.75 -17.797 -10.977 1 72.38 94 ASP A O 1
ATOM 696 N N . GLU A 1 95 ? -11.352 -18.562 -12.891 1 61.66 95 GLU A N 1
ATOM 697 C CA . GLU A 1 95 ? -11.992 -19.781 -12.391 1 61.66 95 GLU A CA 1
ATOM 698 C C . GLU A 1 95 ? -10.992 -20.922 -12.258 1 61.66 95 GLU A C 1
ATOM 700 O O . GLU A 1 95 ? -11.344 -22.016 -11.828 1 61.66 95 GLU A O 1
ATOM 705 N N . GLN A 1 96 ? -9.766 -20.656 -12.641 1 61.38 96 GLN A N 1
ATOM 706 C CA . GLN A 1 96 ? -8.922 -21.844 -12.656 1 61.38 96 GLN A CA 1
ATOM 707 C C . GLN A 1 96 ? -8.227 -22.062 -11.312 1 61.38 96 GLN A C 1
ATOM 709 O O . GLN A 1 96 ? -7.711 -21.109 -10.727 1 61.38 96 GLN A O 1
ATOM 714 N N . ALA A 1 97 ? -8.734 -23.062 -10.414 1 64.38 97 ALA A N 1
ATOM 715 C CA . ALA A 1 97 ? -8.148 -23.484 -9.141 1 64.38 97 ALA A CA 1
ATOM 716 C C . ALA A 1 97 ? -6.891 -24.328 -9.375 1 64.38 97 ALA A C 1
ATOM 718 O O . ALA A 1 97 ? -6.711 -24.906 -10.445 1 64.38 97 ALA A O 1
ATOM 719 N N . CYS A 1 98 ? -5.863 -24.109 -8.539 1 67.06 98 CYS A N 1
ATOM 720 C CA . CYS A 1 98 ? -4.68 -24.953 -8.484 1 67.06 98 CYS A CA 1
ATOM 721 C C . CYS A 1 98 ? -5.051 -26.422 -8.703 1 67.06 98 CYS A C 1
ATOM 723 O O . CYS A 1 98 ? -5.453 -27.109 -7.758 1 67.06 98 CYS A O 1
ATOM 725 N N . GLU A 1 99 ? -6.195 -26.641 -9.398 1 59.81 99 GLU A N 1
ATOM 726 C CA . GLU A 1 99 ? -6.578 -28.031 -9.562 1 59.81 99 GLU A CA 1
ATOM 727 C C . GLU A 1 99 ? -5.5 -28.828 -10.297 1 59.81 99 GLU A C 1
ATOM 729 O O . GLU A 1 99 ? -4.859 -28.297 -11.211 1 59.81 99 GLU A O 1
ATOM 734 N N . ARG A 1 100 ? -4.879 -29.906 -9.406 1 54.88 100 ARG A N 1
ATOM 735 C CA . ARG A 1 100 ? -4.031 -30.938 -10 1 54.88 100 ARG A CA 1
ATOM 736 C C . ARG A 1 100 ? -4.633 -31.453 -11.305 1 54.88 100 ARG A C 1
ATOM 738 O O . ARG A 1 100 ? -5.848 -31.625 -11.414 1 54.88 100 ARG A O 1
ATOM 745 N N . PRO A 1 101 ? -4 -31.297 -12.383 1 49.22 101 PRO A N 1
ATOM 746 C CA . PRO A 1 101 ? -4.59 -32.125 -13.445 1 49.22 101 PRO A CA 1
ATOM 747 C C . PRO A 1 101 ? -5.062 -33.469 -12.945 1 49.22 101 PRO A C 1
ATOM 749 O O . PRO A 1 101 ? -4.461 -34.031 -12.031 1 49.22 101 PRO A O 1
ATOM 752 N N . ALA A 1 102 ? -6.438 -33.75 -12.719 1 46.06 102 ALA A N 1
ATOM 753 C CA . ALA A 1 102 ? -6.922 -35.125 -12.531 1 46.06 102 ALA A CA 1
ATOM 754 C C . ALA A 1 102 ? -6.016 -36.125 -13.242 1 46.06 102 ALA A C 1
ATOM 756 O O . ALA A 1 102 ? -5.773 -36 -14.445 1 46.06 102 ALA A O 1
ATOM 757 N N . GLY A 1 103 ? -4.848 -36.5 -12.75 1 37.25 103 GLY A N 1
ATOM 758 C CA . GLY A 1 103 ? -4.355 -37.656 -13.484 1 37.25 103 GLY A CA 1
ATOM 759 C C . GLY A 1 103 ? -5.465 -38.5 -14.086 1 37.25 103 GLY A C 1
ATOM 760 O O . GLY A 1 103 ? -6.555 -38.625 -13.508 1 37.25 103 GLY A O 1
ATOM 761 N N . CYS A 1 104 ? -5.219 -38.938 -15.43 1 34.31 104 CYS A N 1
ATOM 762 C CA . CYS A 1 104 ? -5.938 -40.031 -16.062 1 34.31 104 CYS A CA 1
ATOM 763 C C . CYS A 1 104 ? -6.02 -41.219 -15.125 1 34.31 104 CYS A C 1
ATOM 765 O O . CYS A 1 104 ? -5.039 -41.562 -14.469 1 34.31 104 CYS A O 1
ATOM 767 N N . MET B 1 1 ? -4.117 -4.746 12.625 1 85.12 1 MET B N 1
ATOM 768 C CA . MET B 1 1 ? -2.785 -4.715 12.031 1 85.12 1 MET B CA 1
ATOM 769 C C . MET B 1 1 ? -1.916 -3.658 12.703 1 85.12 1 MET B C 1
ATOM 771 O O . MET B 1 1 ? -2.396 -2.574 13.031 1 85.12 1 MET B O 1
ATOM 775 N N . GLU B 1 2 ? -0.641 -4.117 12.914 1 92.25 2 GLU B N 1
ATOM 776 C CA . GLU B 1 2 ? 0.324 -3.211 13.531 1 92.25 2 GLU B CA 1
ATOM 777 C C . GLU B 1 2 ? 1.042 -2.373 12.477 1 92.25 2 GLU B C 1
ATOM 779 O O . GLU B 1 2 ? 1.145 -2.779 11.32 1 92.25 2 GLU B O 1
ATOM 784 N N . HIS B 1 3 ? 1.56 -1.167 12.969 1 95.31 3 HIS B N 1
ATOM 785 C CA . HIS B 1 3 ? 2.24 -0.23 12.086 1 95.31 3 HIS B CA 1
ATOM 786 C C . HIS B 1 3 ? 3.379 -0.912 11.328 1 95.31 3 HIS B C 1
ATOM 788 O O . HIS B 1 3 ? 3.529 -0.724 10.117 1 95.31 3 HIS B O 1
ATOM 794 N N . LYS B 1 4 ? 4.117 -1.709 11.945 1 96 4 LYS B N 1
ATOM 795 C CA . LYS B 1 4 ? 5.258 -2.387 11.336 1 96 4 LYS B CA 1
ATOM 796 C C . LYS B 1 4 ? 4.805 -3.357 10.25 1 96 4 LYS B C 1
ATOM 798 O O . LYS B 1 4 ? 5.434 -3.449 9.195 1 96 4 LYS B O 1
ATOM 803 N N . ASN B 1 5 ? 3.787 -4.109 10.516 1 96.94 5 ASN B N 1
ATOM 804 C CA . ASN B 1 5 ? 3.258 -5.051 9.539 1 96.94 5 ASN B CA 1
ATOM 805 C C . ASN B 1 5 ? 2.709 -4.332 8.305 1 96.94 5 ASN B C 1
ATOM 807 O O . ASN B 1 5 ? 2.914 -4.777 7.176 1 96.94 5 ASN B O 1
ATOM 811 N N . ALA B 1 6 ? 2.012 -3.268 8.625 1 97.25 6 ALA B N 1
ATOM 812 C CA . ALA B 1 6 ? 1.472 -2.48 7.516 1 97.25 6 ALA B CA 1
ATOM 813 C C . ALA B 1 6 ? 2.59 -1.927 6.641 1 97.25 6 ALA B C 1
ATOM 815 O O . ALA B 1 6 ? 2.531 -2.027 5.41 1 97.25 6 ALA B O 1
ATOM 816 N N . THR B 1 7 ? 3.619 -1.375 7.305 1 98 7 THR B N 1
ATOM 817 C CA . THR B 1 7 ? 4.758 -0.829 6.574 1 98 7 THR B CA 1
ATOM 818 C C . THR B 1 7 ? 5.434 -1.912 5.742 1 98 7 THR B C 1
ATOM 820 O O . THR B 1 7 ? 5.773 -1.686 4.578 1 98 7 THR B O 1
ATOM 823 N N . HIS B 1 8 ? 5.562 -3.031 6.258 1 98 8 HIS B N 1
ATOM 824 C CA . HIS B 1 8 ? 6.195 -4.148 5.566 1 98 8 HIS B CA 1
ATOM 825 C C . HIS B 1 8 ? 5.375 -4.586 4.355 1 98 8 HIS B C 1
ATOM 827 O O . HIS B 1 8 ? 5.922 -4.805 3.273 1 98 8 HIS B O 1
ATOM 833 N N . ALA B 1 9 ? 4.094 -4.719 4.531 1 98.25 9 ALA B N 1
ATOM 834 C CA . ALA B 1 9 ? 3.197 -5.121 3.449 1 98.25 9 ALA B CA 1
ATOM 835 C C . ALA B 1 9 ? 3.215 -4.098 2.314 1 98.25 9 ALA B C 1
ATOM 837 O O . ALA B 1 9 ? 3.318 -4.469 1.142 1 98.25 9 ALA B O 1
ATOM 838 N N . LEU B 1 10 ? 3.158 -2.855 2.711 1 98.06 10 LEU B N 1
ATOM 839 C CA . LEU B 1 10 ? 3.162 -1.785 1.718 1 98.06 10 LEU B CA 1
ATOM 840 C C . LEU B 1 10 ? 4.488 -1.748 0.963 1 98.06 10 LEU B C 1
ATOM 842 O O . LEU B 1 10 ? 4.504 -1.612 -0.262 1 98.06 10 LEU B O 1
ATOM 846 N N . ALA B 1 11 ? 5.547 -1.898 1.659 1 98.25 11 ALA B N 1
ATOM 847 C CA . ALA B 1 11 ? 6.863 -1.915 1.027 1 98.25 11 ALA B CA 1
ATOM 848 C C . ALA B 1 11 ? 6.992 -3.088 0.058 1 98.25 11 ALA B C 1
ATOM 850 O O . ALA B 1 11 ? 7.559 -2.943 -1.028 1 98.25 11 ALA B O 1
ATOM 851 N N . ALA B 1 12 ? 6.523 -4.199 0.461 1 98.38 12 ALA B N 1
ATOM 852 C CA . ALA B 1 12 ? 6.566 -5.371 -0.412 1 98.38 12 ALA B CA 1
ATOM 853 C C . ALA B 1 12 ? 5.801 -5.113 -1.708 1 98.38 12 ALA B C 1
ATOM 855 O O . ALA B 1 12 ? 6.277 -5.457 -2.795 1 98.38 12 ALA B O 1
ATOM 856 N N . LEU B 1 13 ? 4.66 -4.461 -1.578 1 98 13 LEU B N 1
ATOM 857 C CA . LEU B 1 13 ? 3.805 -4.211 -2.732 1 98 13 LEU B CA 1
ATOM 858 C C . LEU B 1 13 ? 4.328 -3.035 -3.553 1 98 13 LEU B C 1
ATOM 860 O O . LEU B 1 13 ? 3.92 -2.844 -4.699 1 98 13 LEU B O 1
ATOM 864 N N . GLY B 1 14 ? 5.203 -2.256 -2.902 1 98.06 14 GLY B N 1
ATOM 865 C CA . GLY B 1 14 ? 5.77 -1.103 -3.584 1 98.06 14 GLY B CA 1
ATOM 866 C C . GLY B 1 14 ? 6.844 -1.474 -4.59 1 98.06 14 GLY B C 1
ATOM 867 O O . GLY B 1 14 ? 7.504 -0.598 -5.148 1 98.06 14 GLY B O 1
ATOM 868 N N . HIS B 1 15 ? 7.012 -2.723 -4.84 1 97.69 15 HIS B N 1
ATOM 869 C CA . HIS B 1 15 ? 7.906 -3.266 -5.859 1 97.69 15 HIS B CA 1
ATOM 870 C C . HIS B 1 15 ? 7.129 -3.734 -7.082 1 97.69 15 HIS B C 1
ATOM 872 O O . HIS B 1 15 ? 6.184 -4.52 -6.957 1 97.69 15 HIS B O 1
ATOM 878 N N . ALA B 1 16 ? 7.574 -3.342 -8.258 1 97.69 16 ALA B N 1
ATOM 879 C CA . ALA B 1 16 ? 6.781 -3.51 -9.477 1 97.69 16 ALA B CA 1
ATOM 880 C C . ALA B 1 16 ? 6.484 -4.984 -9.734 1 97.69 16 ALA B C 1
ATOM 882 O O . ALA B 1 16 ? 5.34 -5.355 -10.016 1 97.69 16 ALA B O 1
ATOM 883 N N . THR B 1 17 ? 7.465 -5.805 -9.633 1 98.12 17 THR B N 1
ATOM 884 C CA . THR B 1 17 ? 7.297 -7.223 -9.938 1 98.12 17 THR B CA 1
ATOM 885 C C . THR B 1 17 ? 6.406 -7.898 -8.898 1 98.12 17 THR B C 1
ATOM 887 O O . THR B 1 17 ? 5.508 -8.672 -9.242 1 98.12 17 THR B O 1
ATOM 890 N N . ARG B 1 18 ? 6.641 -7.578 -7.676 1 98.31 18 ARG B N 1
ATOM 891 C CA . ARG B 1 18 ? 5.824 -8.156 -6.613 1 98.31 18 ARG B CA 1
ATOM 892 C C . ARG B 1 18 ? 4.371 -7.715 -6.738 1 98.31 18 ARG B C 1
ATOM 894 O O . ARG B 1 18 ? 3.455 -8.492 -6.48 1 98.31 18 ARG B O 1
ATOM 901 N N . LEU B 1 19 ? 4.215 -6.48 -7.066 1 98.12 19 LEU B N 1
ATOM 902 C CA . LEU B 1 19 ? 2.855 -5.996 -7.289 1 98.12 19 LEU B CA 1
ATOM 903 C C . LEU B 1 19 ? 2.184 -6.762 -8.422 1 98.12 19 LEU B C 1
ATOM 905 O O . LEU B 1 19 ? 1.009 -7.125 -8.32 1 98.12 19 LEU B O 1
ATOM 909 N N . SER B 1 20 ? 2.881 -7.02 -9.484 1 98.06 20 SER B N 1
ATOM 910 C CA . SER B 1 20 ? 2.338 -7.781 -10.609 1 98.06 20 SER B CA 1
ATOM 911 C C . SER B 1 20 ? 1.96 -9.195 -10.18 1 98.06 20 SER B C 1
ATOM 913 O O . SER B 1 20 ? 0.905 -9.703 -10.562 1 98.06 20 SER B O 1
ATOM 915 N N . ILE B 1 21 ? 2.816 -9.82 -9.398 1 98.06 21 ILE B N 1
ATOM 916 C CA . ILE B 1 21 ? 2.553 -11.164 -8.891 1 98.06 21 ILE B CA 1
ATOM 917 C C . ILE B 1 21 ? 1.293 -11.148 -8.031 1 98.06 21 ILE B C 1
ATOM 919 O O . ILE B 1 21 ? 0.415 -12 -8.195 1 98.06 21 ILE B O 1
ATOM 923 N N . PHE B 1 22 ? 1.233 -10.164 -7.156 1 97.88 22 PHE B N 1
ATOM 924 C CA . PHE B 1 22 ? 0.101 -10.07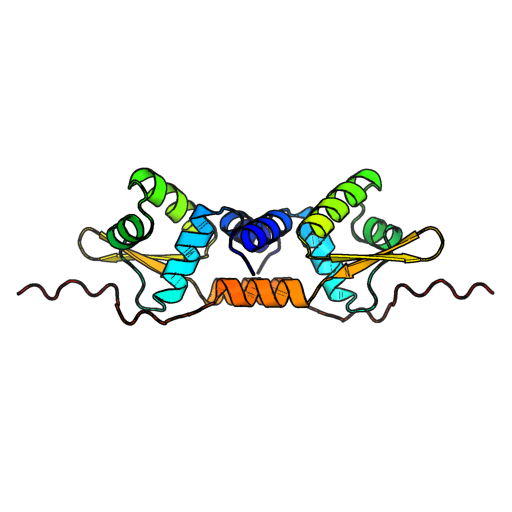 -6.242 1 97.88 22 PHE B CA 1
ATOM 925 C C . PHE B 1 22 ? -1.199 -9.859 -7.008 1 97.88 22 PHE B C 1
ATOM 927 O O . PHE B 1 22 ? -2.205 -10.516 -6.723 1 97.88 22 PHE B O 1
ATOM 934 N N . ARG B 1 23 ? -1.206 -9.016 -7.945 1 96.38 23 ARG B N 1
ATOM 935 C CA . ARG B 1 23 ? -2.404 -8.758 -8.734 1 96.38 23 ARG B CA 1
ATOM 936 C C . ARG B 1 23 ? -2.84 -10.008 -9.492 1 96.38 23 ARG B C 1
ATOM 938 O O . ARG B 1 23 ? -4.035 -10.273 -9.617 1 96.38 23 ARG B O 1
ATOM 945 N N . LEU B 1 24 ? -1.913 -10.727 -10.039 1 96.06 24 LEU B N 1
ATOM 946 C CA . LEU B 1 24 ? -2.213 -11.977 -10.719 1 96.06 24 LEU B CA 1
ATOM 947 C C . LEU B 1 24 ? -2.924 -12.953 -9.781 1 96.06 24 LEU B C 1
ATOM 949 O O . LEU B 1 24 ? -3.9 -13.594 -10.172 1 96.06 24 LEU B O 1
ATOM 953 N N . LEU B 1 25 ? -2.461 -13.039 -8.578 1 96.62 25 LEU B N 1
ATOM 954 C CA . LEU B 1 25 ? -3.043 -13.961 -7.605 1 96.62 25 LEU B CA 1
ATOM 955 C C . LEU B 1 25 ? -4.422 -13.477 -7.164 1 96.62 25 LEU B C 1
ATOM 957 O O . LEU B 1 25 ? -5.32 -14.289 -6.922 1 96.62 25 LEU B O 1
ATOM 961 N N . VAL B 1 26 ? -4.57 -12.227 -7 1 95 26 VAL B N 1
ATOM 962 C CA . VAL B 1 26 ? -5.875 -11.664 -6.668 1 95 26 VAL B CA 1
ATOM 963 C C . VAL B 1 26 ? -6.887 -12.031 -7.75 1 95 26 VAL B C 1
ATOM 965 O O . VAL B 1 26 ? -8.016 -12.414 -7.445 1 95 26 VAL B O 1
ATOM 968 N N . GLN B 1 27 ? -6.469 -11.93 -8.961 1 93.94 27 GLN B N 1
ATOM 969 C CA . GLN B 1 27 ? -7.344 -12.273 -10.078 1 93.94 27 GLN B CA 1
ATOM 970 C C . GLN B 1 27 ? -7.711 -13.758 -10.039 1 93.94 27 GLN B C 1
ATOM 972 O O . GLN B 1 27 ? -8.836 -14.133 -10.391 1 93.94 27 GLN B O 1
ATOM 977 N N . ALA B 1 28 ? -6.812 -14.602 -9.594 1 93.62 28 ALA B N 1
ATOM 978 C CA . ALA B 1 28 ? -7.023 -16.047 -9.523 1 93.62 28 ALA B CA 1
ATOM 979 C C . ALA B 1 28 ? -8.016 -16.406 -8.422 1 93.62 28 ALA B C 1
ATOM 981 O O . ALA B 1 28 ? -8.609 -17.484 -8.43 1 93.62 28 ALA B O 1
ATOM 982 N N . GLY B 1 29 ? -8.102 -15.461 -7.375 1 90.75 29 GLY B N 1
ATOM 983 C CA . GLY B 1 29 ? -9.031 -15.688 -6.281 1 90.75 29 GLY B CA 1
ATOM 984 C C . GLY B 1 29 ? -8.609 -16.812 -5.363 1 90.75 29 GLY B C 1
ATOM 985 O O . GLY B 1 29 ? -7.414 -17 -5.113 1 90.75 29 GLY B O 1
ATOM 986 N N . SER B 1 30 ? -9.594 -17.547 -4.84 1 88.81 30 SER B N 1
ATOM 987 C CA . SER B 1 30 ? -9.336 -18.562 -3.832 1 88.81 30 SER B CA 1
ATOM 988 C C . SER B 1 30 ? -8.672 -19.797 -4.445 1 88.81 30 SER B C 1
ATOM 990 O O . SER B 1 30 ? -8.086 -20.609 -3.73 1 88.81 30 SER B O 1
ATOM 992 N N . GLY B 1 31 ? -8.734 -19.844 -5.723 1 90.25 31 GLY B N 1
ATOM 993 C CA . GLY B 1 31 ? -8.133 -20.984 -6.387 1 90.25 31 GLY B CA 1
ATOM 994 C C . GLY B 1 31 ? -6.613 -20.938 -6.414 1 90.25 31 GLY B C 1
ATOM 995 O O . GLY B 1 31 ? -5.949 -21.969 -6.457 1 90.25 31 GLY B O 1
ATOM 996 N N . GLY B 1 32 ? -6.109 -19.719 -6.496 1 95.25 32 GLY B N 1
ATOM 997 C CA . GLY B 1 32 ? -4.668 -19.531 -6.52 1 95.25 32 GLY B CA 1
ATOM 998 C C . GLY B 1 32 ? -4.035 -19.906 -7.848 1 95.25 32 GLY B C 1
ATOM 999 O O . GLY B 1 32 ? -4.738 -20.109 -8.836 1 95.25 32 GLY B O 1
ATOM 1000 N N . LYS B 1 33 ? -2.725 -19.844 -7.895 1 95.94 33 LYS B N 1
ATOM 1001 C CA . LYS B 1 33 ? -1.936 -20.203 -9.062 1 95.94 33 LYS B CA 1
ATOM 1002 C C . LYS B 1 33 ? -0.682 -20.984 -8.664 1 95.94 33 LYS B C 1
ATOM 1004 O O . LYS B 1 33 ? -0.097 -20.719 -7.609 1 95.94 33 LYS B O 1
ATOM 1009 N N . LEU B 1 34 ? -0.38 -21.922 -9.57 1 95.56 34 LEU B N 1
ATOM 1010 C CA . LEU B 1 34 ? 0.86 -22.656 -9.344 1 95.56 34 LEU B CA 1
ATOM 1011 C C . LEU B 1 34 ? 2.072 -21.797 -9.672 1 95.56 34 LEU B C 1
ATOM 1013 O O . LEU B 1 34 ? 2.008 -20.938 -10.562 1 95.56 34 LEU B O 1
ATOM 1017 N N . ALA B 1 35 ? 3.193 -22.109 -8.961 1 96.19 35 ALA B N 1
ATOM 1018 C CA . ALA B 1 35 ? 4.43 -21.344 -9.164 1 96.19 35 ALA B CA 1
ATOM 1019 C C . ALA B 1 35 ? 4.797 -21.297 -10.648 1 96.19 35 ALA B C 1
ATOM 1021 O O . ALA B 1 35 ? 5.16 -20.234 -11.164 1 96.19 35 ALA B O 1
ATOM 1022 N N . GLY B 1 36 ? 4.719 -22.422 -11.281 1 95.06 36 GLY B N 1
ATOM 1023 C CA . GLY B 1 36 ? 5.043 -22.484 -12.695 1 95.06 36 GLY B CA 1
ATOM 1024 C C . GLY B 1 36 ? 4.141 -21.609 -13.562 1 95.06 36 GLY B C 1
ATOM 1025 O O . GLY B 1 36 ? 4.598 -20.984 -14.516 1 95.06 36 GLY B O 1
ATOM 1026 N N . ASP B 1 37 ? 2.885 -21.516 -13.281 1 94.75 37 ASP B N 1
ATOM 1027 C CA . ASP B 1 37 ? 1.93 -20.688 -14.016 1 94.75 37 ASP B CA 1
ATOM 1028 C C . ASP B 1 37 ? 2.225 -19.203 -13.828 1 94.75 37 ASP B C 1
ATOM 1030 O O . ASP B 1 37 ? 2.08 -18.406 -14.758 1 94.75 37 ASP B O 1
ATOM 1034 N N . ILE B 1 38 ? 2.576 -18.859 -12.641 1 96.69 38 ILE B N 1
ATOM 1035 C CA . ILE B 1 38 ? 2.936 -17.484 -12.352 1 96.69 38 ILE B CA 1
ATOM 1036 C C . ILE B 1 38 ? 4.156 -17.078 -13.172 1 96.69 38 ILE B C 1
ATOM 1038 O O . ILE B 1 38 ? 4.164 -16.031 -13.812 1 96.69 38 ILE B O 1
ATOM 1042 N N . ALA B 1 39 ? 5.141 -17.969 -13.133 1 97.31 39 ALA B N 1
ATOM 1043 C CA . ALA B 1 39 ? 6.375 -17.719 -13.875 1 97.31 39 ALA B CA 1
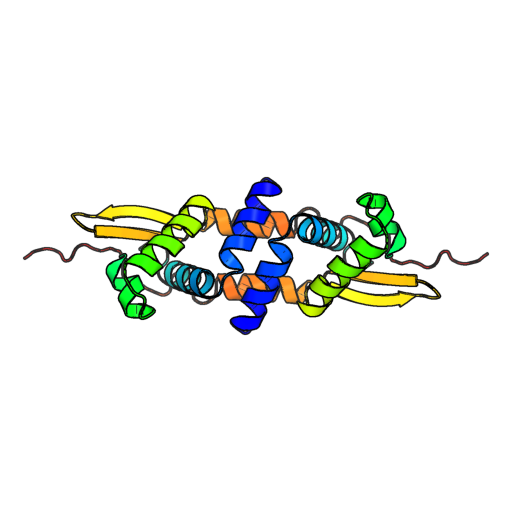ATOM 1044 C C . ALA B 1 39 ? 6.09 -17.531 -15.359 1 97.31 39 ALA B C 1
ATOM 1046 O O . ALA B 1 39 ? 6.613 -16.594 -15.984 1 97.31 39 ALA B O 1
ATOM 1047 N N . GLN B 1 40 ? 5.25 -18.359 -15.922 1 96.38 40 GLN B N 1
ATOM 1048 C CA . GLN B 1 40 ? 4.895 -18.312 -17.328 1 96.38 40 GLN B CA 1
ATOM 1049 C C . GLN B 1 40 ? 4.117 -17.031 -17.656 1 96.38 40 GLN B C 1
ATOM 1051 O O . GLN B 1 40 ? 4.414 -16.344 -18.641 1 96.38 40 GLN B O 1
ATOM 1056 N N . SER B 1 41 ? 3.193 -16.703 -16.812 1 95.94 41 SER B N 1
ATOM 1057 C CA . SER B 1 41 ? 2.332 -15.555 -17.031 1 95.94 41 SER B CA 1
ATOM 1058 C C . SER B 1 41 ? 3.137 -14.258 -17.031 1 95.94 41 SER B C 1
ATOM 1060 O O . SER B 1 41 ? 2.818 -13.32 -17.766 1 95.94 41 SER B O 1
ATOM 1062 N N . LEU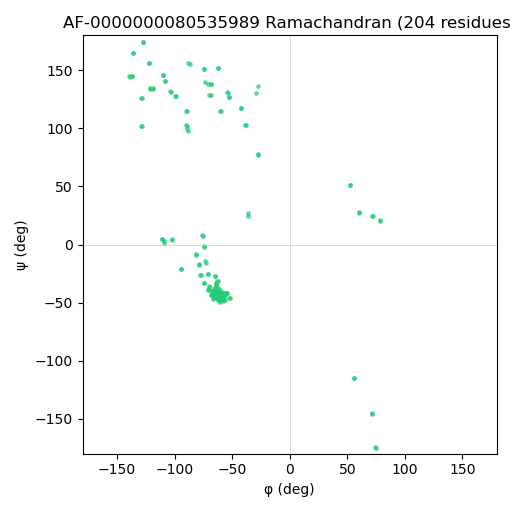 B 1 42 ? 4.18 -14.188 -16.203 1 97.25 42 LEU B N 1
ATOM 1063 C CA . LEU B 1 42 ? 4.922 -12.938 -16.031 1 97.25 42 LEU B CA 1
ATOM 1064 C C . LEU B 1 42 ? 6.297 -13.031 -16.672 1 97.25 42 LEU B C 1
ATOM 1066 O O . LEU B 1 42 ? 7.098 -12.094 -16.578 1 97.25 42 LEU B O 1
ATOM 1070 N N . SER B 1 43 ? 6.574 -14.148 -17.312 1 97.94 43 SER B N 1
ATOM 1071 C CA . SER B 1 43 ? 7.859 -14.383 -17.953 1 97.94 43 SER B CA 1
ATOM 1072 C C . SER B 1 43 ? 9.023 -14.133 -17 1 97.94 43 SER B C 1
ATOM 1074 O O . SER B 1 43 ? 9.961 -13.414 -17.344 1 97.94 43 SER B O 1
ATOM 1076 N N . LEU B 1 44 ? 8.969 -14.719 -15.859 1 97.56 44 LEU B N 1
ATOM 1077 C CA . LEU B 1 44 ? 10 -14.57 -14.836 1 97.56 44 LEU B CA 1
ATOM 1078 C C . LEU B 1 44 ? 10.812 -15.852 -14.695 1 97.56 44 LEU B C 1
ATOM 1080 O O . LEU B 1 44 ? 10.258 -16.953 -14.734 1 97.56 44 LEU B O 1
ATOM 1084 N N . PRO B 1 45 ? 12.125 -15.68 -14.5 1 97.25 45 PRO B N 1
ATOM 1085 C CA . PRO B 1 45 ? 12.914 -16.859 -14.109 1 97.25 45 PRO B CA 1
ATOM 1086 C C . PRO B 1 45 ? 12.484 -17.438 -12.766 1 97.25 45 PRO B C 1
ATOM 1088 O O . PRO B 1 45 ? 12.07 -16.688 -11.875 1 97.25 45 PRO B O 1
ATOM 1091 N N . GLY B 1 46 ? 12.688 -18.75 -12.594 1 95.94 46 GLY B N 1
ATOM 1092 C CA . GLY B 1 46 ? 12.273 -19.453 -11.391 1 95.94 46 GLY B CA 1
ATOM 1093 C C . GLY B 1 46 ? 12.867 -18.875 -10.125 1 95.94 46 GLY B C 1
ATOM 1094 O O . GLY B 1 46 ? 12.156 -18.625 -9.148 1 95.94 46 GLY B O 1
ATOM 1095 N N . ALA B 1 47 ? 14.133 -18.641 -10.164 1 95.94 47 ALA B N 1
ATOM 1096 C CA . ALA B 1 47 ? 14.812 -18.125 -8.977 1 95.94 47 ALA B CA 1
ATOM 1097 C C . ALA B 1 47 ? 14.281 -16.734 -8.602 1 95.94 47 ALA B C 1
ATOM 1099 O O . ALA B 1 47 ? 14.133 -16.422 -7.414 1 95.94 47 ALA B O 1
ATOM 1100 N N . THR B 1 48 ? 14.07 -15.859 -9.555 1 97.56 48 THR B N 1
ATOM 1101 C CA . THR B 1 48 ? 13.531 -14.516 -9.336 1 97.56 48 THR B CA 1
ATOM 1102 C C . THR B 1 48 ? 12.117 -14.586 -8.766 1 97.56 48 THR B C 1
ATOM 1104 O O . THR B 1 48 ? 11.797 -13.891 -7.801 1 97.56 48 THR B O 1
ATOM 1107 N N . LEU B 1 49 ? 11.367 -15.391 -9.344 1 98.25 49 LEU B N 1
ATOM 1108 C CA . LEU B 1 49 ? 10.008 -15.586 -8.836 1 98.25 49 LEU B CA 1
ATOM 1109 C C . LEU B 1 49 ? 10.031 -16.047 -7.387 1 98.25 49 LEU B C 1
ATOM 1111 O O . LEU B 1 49 ? 9.297 -15.523 -6.547 1 98.25 49 LEU B O 1
ATOM 1115 N N . SER B 1 50 ? 10.852 -17.047 -7.145 1 97.56 50 SER B N 1
ATOM 1116 C CA . SER B 1 50 ? 10.93 -17.594 -5.797 1 97.56 50 SER B CA 1
ATOM 1117 C C . SER B 1 50 ? 11.281 -16.516 -4.777 1 97.56 50 SER B C 1
ATOM 1119 O O . SER B 1 50 ? 10.703 -16.484 -3.688 1 97.56 50 SER B O 1
ATOM 1121 N N . PHE B 1 51 ? 12.18 -15.664 -5.113 1 98.12 51 PHE B N 1
ATOM 1122 C CA . PHE B 1 51 ? 12.578 -14.562 -4.246 1 98.12 51 PHE B CA 1
ATOM 1123 C C . PHE B 1 51 ? 11.391 -13.648 -3.953 1 98.12 51 PHE B C 1
ATOM 1125 O O . PHE B 1 51 ? 11.133 -13.312 -2.797 1 98.12 51 PHE B O 1
ATOM 1132 N N . HIS B 1 52 ? 10.68 -13.242 -4.934 1 98.44 52 HIS B N 1
ATOM 1133 C CA . HIS B 1 52 ? 9.547 -12.336 -4.762 1 98.44 52 HIS B CA 1
ATOM 1134 C C . HIS B 1 52 ? 8.422 -13.008 -3.975 1 98.44 52 HIS B C 1
ATOM 1136 O O . HIS B 1 52 ? 7.777 -12.367 -3.139 1 98.44 52 HIS B O 1
ATOM 1142 N N . LEU B 1 53 ? 8.203 -14.281 -4.262 1 98.56 53 LEU B N 1
ATOM 1143 C CA . LEU B 1 53 ? 7.168 -15.016 -3.531 1 98.56 53 LEU B CA 1
ATOM 1144 C C . LEU B 1 53 ? 7.52 -15.117 -2.051 1 98.56 53 LEU B C 1
ATOM 1146 O O . LEU B 1 53 ? 6.641 -15 -1.192 1 98.56 53 LEU B O 1
ATOM 1150 N N . LYS B 1 54 ? 8.766 -15.367 -1.776 1 98.5 54 LYS B N 1
ATOM 1151 C CA . LYS B 1 54 ? 9.219 -15.414 -0.39 1 98.5 54 LYS B CA 1
ATOM 1152 C C . LYS B 1 54 ? 8.945 -14.094 0.322 1 98.5 54 LYS B C 1
ATOM 1154 O O . LYS B 1 54 ? 8.508 -14.078 1.473 1 98.5 54 LYS B O 1
ATOM 1159 N N . GLU B 1 55 ? 9.234 -13.008 -0.286 1 98.5 55 GLU B N 1
ATOM 1160 C CA . GLU B 1 55 ? 8.992 -11.688 0.288 1 98.5 55 GLU B CA 1
ATOM 1161 C C . GLU B 1 55 ? 7.508 -11.445 0.527 1 98.5 55 GLU B C 1
ATOM 1163 O O . GLU B 1 55 ? 7.121 -10.891 1.558 1 98.5 55 GLU B O 1
ATOM 1168 N N . LEU B 1 56 ? 6.695 -11.812 -0.446 1 98.62 56 LEU B N 1
ATOM 1169 C CA . LEU B 1 56 ? 5.254 -11.648 -0.309 1 98.62 56 LEU B CA 1
ATOM 1170 C C . LEU B 1 56 ? 4.711 -12.531 0.815 1 98.62 56 LEU B C 1
ATOM 1172 O O . LEU B 1 56 ? 3.805 -12.117 1.546 1 98.62 56 LEU B O 1
ATOM 1176 N N . LEU B 1 57 ? 5.293 -13.75 0.935 1 98.56 57 LEU B N 1
ATOM 1177 C CA . LEU B 1 57 ? 4.934 -14.633 2.035 1 98.56 57 LEU B CA 1
ATOM 1178 C C . LEU B 1 57 ? 5.297 -14.016 3.379 1 98.56 57 LEU B C 1
ATOM 1180 O O . LEU B 1 57 ? 4.48 -14 4.301 1 98.56 57 LEU B O 1
ATOM 1184 N N . ALA B 1 58 ? 6.465 -13.492 3.457 1 98.19 58 ALA B N 1
ATOM 1185 C CA . ALA B 1 58 ? 6.957 -12.875 4.688 1 98.19 58 ALA B CA 1
ATOM 1186 C C . ALA B 1 58 ? 6.102 -11.68 5.086 1 98.19 58 ALA B C 1
ATOM 1188 O O . ALA B 1 58 ? 5.941 -11.391 6.273 1 98.19 58 ALA B O 1
ATOM 1189 N N . ALA B 1 59 ? 5.566 -11.008 4.141 1 97.94 59 ALA B N 1
ATOM 1190 C CA . ALA B 1 59 ? 4.73 -9.836 4.387 1 97.94 59 ALA B CA 1
ATOM 1191 C C . ALA B 1 59 ? 3.305 -10.242 4.738 1 97.94 59 ALA B C 1
ATOM 1193 O O . ALA B 1 59 ? 2.471 -9.391 5.055 1 97.94 59 ALA B O 1
ATOM 1194 N N . GLY B 1 60 ? 2.984 -11.484 4.621 1 97.88 60 GLY B N 1
ATOM 1195 C CA . GLY B 1 60 ? 1.665 -11.992 4.961 1 97.88 60 GLY B CA 1
ATOM 1196 C C . GLY B 1 60 ? 0.623 -11.703 3.896 1 97.88 60 GLY B C 1
ATOM 1197 O O . GLY B 1 60 ? -0.578 -11.711 4.176 1 97.88 60 GLY B O 1
ATOM 1198 N N . LEU B 1 61 ? 1.001 -11.438 2.697 1 98.12 61 LEU B N 1
ATOM 1199 C CA . LEU B 1 61 ? 0.098 -11 1.641 1 98.12 61 LEU B CA 1
ATOM 1200 C C . LEU B 1 61 ? -0.388 -12.18 0.81 1 98.12 61 LEU B C 1
ATOM 1202 O O . LEU B 1 61 ? -1.373 -12.062 0.076 1 98.12 61 LEU B O 1
ATOM 1206 N N . ILE B 1 62 ? 0.398 -13.289 0.883 1 98.19 62 ILE B N 1
ATOM 1207 C CA . ILE B 1 62 ? 0.001 -14.5 0.175 1 98.19 62 ILE B CA 1
ATOM 1208 C C . ILE B 1 62 ? 0.211 -15.719 1.073 1 98.19 62 ILE B C 1
ATOM 1210 O O . ILE B 1 62 ? 0.867 -15.617 2.113 1 98.19 62 ILE B O 1
ATOM 1214 N N . THR B 1 63 ? -0.393 -16.797 0.664 1 97.88 63 THR B N 1
ATOM 1215 C CA . THR B 1 63 ? -0.188 -18.094 1.308 1 97.88 63 THR B CA 1
ATOM 1216 C C . THR B 1 63 ? 0.31 -19.125 0.3 1 97.88 63 THR B C 1
ATOM 1218 O O . THR B 1 63 ? 0.141 -18.953 -0.909 1 97.88 63 THR B O 1
ATOM 1221 N N . ALA B 1 64 ? 0.952 -20.094 0.827 1 97.56 64 ALA B N 1
ATOM 1222 C CA . ALA B 1 64 ? 1.483 -21.188 0.015 1 97.56 64 ALA B CA 1
ATOM 1223 C C . ALA B 1 64 ? 0.917 -22.531 0.466 1 97.56 64 ALA B C 1
ATOM 1225 O O . ALA B 1 64 ? 0.784 -22.781 1.665 1 97.56 64 ALA B O 1
ATOM 1226 N N . GLU B 1 65 ? 0.5 -23.328 -0.499 1 95.56 65 GLU B N 1
ATOM 1227 C CA . GLU B 1 65 ? 0.017 -24.672 -0.247 1 95.56 65 GLU B CA 1
ATOM 1228 C C . GLU B 1 65 ? 0.713 -25.688 -1.152 1 95.56 65 GLU B C 1
ATOM 1230 O O . GLU B 1 65 ? 0.688 -25.547 -2.377 1 95.56 65 GLU B O 1
ATO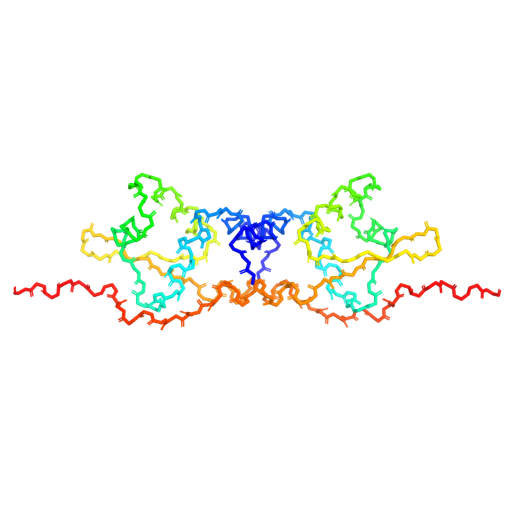M 1235 N N . GLN B 1 66 ? 1.277 -26.703 -0.515 1 94.44 66 GLN B N 1
ATOM 1236 C CA . GLN B 1 66 ? 1.939 -27.75 -1.301 1 94.44 66 GLN B CA 1
ATOM 1237 C C . GLN B 1 66 ? 0.927 -28.562 -2.088 1 94.44 66 GLN B C 1
ATOM 1239 O O . GLN B 1 66 ? -0.084 -29.016 -1.536 1 94.44 66 GLN B O 1
ATOM 1244 N N . ARG B 1 67 ? 1.181 -28.688 -3.361 1 90.19 67 ARG B N 1
ATOM 1245 C CA . ARG B 1 67 ? 0.391 -29.531 -4.254 1 90.19 67 ARG B CA 1
ATOM 1246 C C . ARG B 1 67 ? 1.287 -30.469 -5.059 1 90.19 67 ARG B C 1
ATOM 1248 O O . ARG B 1 67 ? 1.758 -30.109 -6.141 1 90.19 67 ARG B O 1
ATOM 1255 N N . GLY B 1 68 ? 1.327 -31.797 -4.59 1 90.12 68 GLY B N 1
ATOM 1256 C CA . GLY B 1 68 ? 2.256 -32.719 -5.238 1 90.12 68 GLY B CA 1
ATOM 1257 C C . GLY B 1 68 ? 3.691 -32.219 -5.211 1 90.12 68 GLY B C 1
ATOM 1258 O O . GLY B 1 68 ? 4.25 -31.969 -4.141 1 90.12 68 GLY B O 1
ATOM 1259 N N . ARG B 1 69 ? 4.262 -31.922 -6.426 1 90.56 69 ARG B N 1
ATOM 1260 C CA . ARG B 1 69 ? 5.656 -31.5 -6.523 1 90.56 69 ARG B CA 1
ATOM 1261 C C . ARG B 1 69 ? 5.754 -30 -6.711 1 90.56 69 ARG B C 1
ATOM 1263 O O . ARG B 1 69 ? 6.836 -29.469 -6.984 1 90.56 69 ARG B O 1
ATOM 1270 N N . THR B 1 70 ? 4.664 -29.391 -6.668 1 92 70 THR B N 1
ATOM 1271 C CA . THR B 1 70 ? 4.676 -27.938 -6.867 1 92 70 THR B CA 1
ATOM 1272 C C . THR B 1 70 ? 3.949 -27.234 -5.73 1 92 70 THR B C 1
ATOM 1274 O O . THR B 1 70 ? 3.576 -27.859 -4.738 1 92 70 THR B O 1
ATOM 1277 N N . ILE B 1 71 ? 3.996 -25.906 -5.75 1 96.25 71 ILE B N 1
ATOM 1278 C CA . ILE B 1 71 ? 3.365 -25.109 -4.707 1 96.25 71 ILE B CA 1
ATOM 1279 C C . ILE B 1 71 ? 2.293 -24.219 -5.324 1 96.25 71 ILE B C 1
ATOM 1281 O O . ILE B 1 71 ? 2.504 -23.625 -6.383 1 96.25 71 ILE B O 1
ATOM 1285 N N . CYS B 1 72 ? 1.146 -24.188 -4.664 1 96.88 72 CYS B N 1
ATOM 1286 C CA . CYS B 1 72 ? 0.054 -23.281 -5.031 1 96.88 72 CYS B CA 1
ATOM 1287 C C . CYS B 1 72 ? 0.037 -22.047 -4.137 1 96.88 72 CYS B C 1
ATOM 1289 O O . CYS B 1 72 ? 0.074 -22.172 -2.908 1 96.88 72 CYS B O 1
ATOM 1291 N N . TYR B 1 73 ? 0.016 -20.922 -4.777 1 97.44 73 TYR B N 1
ATOM 1292 C CA . TYR B 1 73 ? -0.019 -19.672 -4.035 1 97.44 73 TYR B CA 1
ATOM 1293 C C . TYR B 1 73 ? -1.373 -18.984 -4.18 1 97.44 73 TYR B C 1
ATOM 1295 O O . TYR B 1 73 ? -1.989 -19.047 -5.246 1 97.44 73 TYR B O 1
ATOM 1303 N N . ARG B 1 74 ? -1.755 -18.312 -3.061 1 96.5 74 ARG B N 1
ATOM 1304 C CA . ARG B 1 74 ? -3.016 -17.578 -3.039 1 96.5 74 ARG B CA 1
ATOM 1305 C C . ARG B 1 74 ? -2.846 -16.219 -2.371 1 96.5 74 ARG B C 1
ATOM 1307 O O . ARG B 1 74 ? -2.092 -16.094 -1.406 1 96.5 74 ARG B O 1
ATOM 1314 N N . ALA B 1 75 ? -3.607 -15.266 -2.914 1 96.75 75 ALA B N 1
ATOM 1315 C CA . ALA B 1 75 ? -3.645 -13.969 -2.242 1 96.75 75 ALA B CA 1
ATOM 1316 C C . ALA B 1 75 ? -4.363 -14.07 -0.9 1 96.75 75 ALA B C 1
ATOM 1318 O O . ALA B 1 75 ? -5.371 -14.773 -0.778 1 96.75 75 ALA B O 1
ATOM 1319 N N . GLU B 1 76 ? -3.811 -13.422 0.07 1 96.38 76 GLU B N 1
ATOM 1320 C CA . GLU B 1 76 ? -4.48 -13.328 1.364 1 96.38 76 GLU B CA 1
ATOM 1321 C C . GLU B 1 76 ? -5.402 -12.109 1.418 1 96.38 76 GLU B C 1
ATOM 1323 O O . GLU B 1 76 ? -4.969 -11.008 1.767 1 96.38 76 GLU B O 1
ATOM 1328 N N . PHE B 1 77 ? -6.629 -12.289 1.226 1 93 77 PHE B N 1
ATOM 1329 C CA . PHE B 1 77 ? -7.598 -11.203 1.111 1 93 77 PHE B CA 1
ATOM 1330 C C . PHE B 1 77 ? -7.809 -10.523 2.457 1 93 77 PHE B C 1
ATOM 1332 O O . PHE B 1 77 ? -8.016 -9.305 2.518 1 93 77 PHE B O 1
ATOM 1339 N N . GLU B 1 78 ? -7.77 -11.32 3.453 1 94.81 78 GLU B N 1
ATOM 1340 C CA . GLU B 1 78 ? -7.914 -10.727 4.781 1 94.81 78 GLU B CA 1
ATOM 1341 C C . GLU B 1 78 ? -6.781 -9.75 5.082 1 94.81 78 GLU B C 1
ATOM 1343 O O . GLU B 1 78 ? -6.996 -8.719 5.715 1 94.81 78 GLU B O 1
ATOM 1348 N N . ALA B 1 79 ? -5.641 -10.125 4.672 1 94.81 79 ALA B N 1
ATOM 1349 C CA . ALA B 1 79 ? -4.492 -9.242 4.871 1 94.81 79 ALA B CA 1
ATOM 1350 C C . ALA B 1 79 ? -4.668 -7.93 4.117 1 94.81 79 ALA B C 1
ATOM 1352 O O . ALA B 1 79 ? -4.371 -6.855 4.645 1 94.81 79 ALA B O 1
ATOM 1353 N N . MET B 1 80 ? -5.113 -8.047 2.939 1 91.75 80 MET B N 1
ATOM 1354 C CA . MET B 1 80 ? -5.363 -6.855 2.135 1 91.75 80 MET B CA 1
ATOM 1355 C C . MET B 1 80 ? -6.445 -5.984 2.768 1 91.75 80 MET B C 1
ATOM 1357 O O . MET B 1 80 ? -6.297 -4.766 2.857 1 91.75 80 MET B O 1
ATOM 1361 N N . SER B 1 81 ? -7.488 -6.625 3.201 1 93.56 81 SER B N 1
ATOM 1362 C CA . SER B 1 81 ? -8.57 -5.898 3.861 1 93.56 81 SER B CA 1
ATOM 1363 C C . SER B 1 81 ? -8.078 -5.207 5.125 1 93.56 81 SER B C 1
ATOM 1365 O O . SER B 1 81 ? -8.445 -4.059 5.395 1 93.56 81 SER B O 1
ATOM 1367 N N . SER B 1 82 ? -7.324 -5.918 5.867 1 96 82 SER B N 1
ATOM 1368 C CA . SER B 1 82 ? -6.754 -5.355 7.086 1 96 82 SER B CA 1
ATOM 1369 C C . SER B 1 82 ? -5.848 -4.168 6.777 1 96 82 SER B C 1
ATOM 1371 O O . SER B 1 82 ? -5.84 -3.18 7.516 1 96 82 SER B O 1
ATOM 1373 N N . LEU B 1 83 ? -5.09 -4.297 5.746 1 95.12 83 LEU B N 1
ATOM 1374 C CA . LEU B 1 83 ? -4.199 -3.221 5.324 1 95.12 83 LEU B CA 1
ATOM 1375 C C . LEU B 1 83 ? -4.988 -1.964 4.977 1 95.12 83 LEU B C 1
ATOM 1377 O O . LEU B 1 83 ? -4.648 -0.866 5.418 1 95.12 83 LEU B O 1
ATOM 1381 N N . VAL B 1 84 ? -6.031 -2.129 4.203 1 92.81 84 VAL B N 1
ATOM 1382 C CA . VAL B 1 84 ? -6.883 -1.017 3.805 1 92.81 84 VAL B CA 1
ATOM 1383 C C . VAL B 1 84 ? -7.531 -0.392 5.039 1 92.81 84 VAL B C 1
ATOM 1385 O O . VAL B 1 84 ? -7.578 0.834 5.168 1 92.81 84 VAL B O 1
ATOM 1388 N N . ALA B 1 85 ? -8.039 -1.236 5.879 1 94.06 85 ALA B N 1
ATOM 1389 C CA . ALA B 1 85 ? -8.641 -0.759 7.121 1 94.06 85 ALA B CA 1
ATOM 1390 C C . ALA B 1 85 ? -7.637 0.053 7.938 1 94.06 85 ALA B C 1
ATOM 1392 O O . ALA B 1 85 ? -7.992 1.081 8.523 1 94.06 85 ALA B O 1
ATOM 1393 N N . TYR B 1 86 ? -6.5 -0.398 8.023 1 95.75 86 TYR B N 1
ATOM 1394 C CA . TYR B 1 86 ? -5.453 0.293 8.758 1 95.75 86 TYR B CA 1
ATOM 1395 C C . TYR B 1 86 ? -5.207 1.685 8.188 1 95.75 86 TYR B C 1
ATOM 1397 O O . TYR B 1 86 ? -5.055 2.652 8.938 1 95.75 86 TYR B O 1
ATOM 1405 N N . LEU B 1 87 ? -5.141 1.834 6.867 1 93.75 87 LEU B N 1
ATOM 1406 C CA . LEU B 1 87 ? -4.859 3.096 6.191 1 93.75 87 LEU B CA 1
ATOM 1407 C C . LEU B 1 87 ? -5.973 4.109 6.441 1 93.75 87 LEU B C 1
ATOM 1409 O O . LEU B 1 87 ? -5.727 5.316 6.461 1 93.75 87 LEU B O 1
ATOM 1413 N N . THR B 1 88 ? -7.168 3.623 6.68 1 90.25 88 THR B N 1
ATOM 1414 C CA . THR B 1 88 ? -8.312 4.516 6.781 1 90.25 88 THR B CA 1
ATOM 1415 C C . THR B 1 88 ? -8.828 4.578 8.219 1 90.25 88 THR B C 1
ATOM 1417 O O . THR B 1 88 ? -9.891 5.145 8.484 1 90.25 88 THR B O 1
ATOM 1420 N N . GLU B 1 89 ? -8.125 3.932 9.039 1 90.12 89 GLU B N 1
ATOM 1421 C CA . GLU B 1 89 ? -8.555 3.885 10.43 1 90.12 89 GLU B CA 1
ATOM 1422 C C . GLU B 1 89 ? -8.758 5.289 10.992 1 90.12 89 GLU B C 1
ATOM 1424 O O . GLU B 1 89 ? -7.918 6.168 10.805 1 90.12 89 GLU B O 1
ATOM 1429 N N . ASN B 1 90 ? -9.922 5.562 11.656 1 85.25 90 ASN B N 1
ATOM 1430 C CA . ASN B 1 90 ? -10.289 6.832 12.266 1 85.25 90 ASN B CA 1
ATOM 1431 C C . ASN B 1 90 ? -10.344 7.961 11.242 1 85.25 90 ASN B C 1
ATOM 1433 O O . ASN B 1 90 ? -10.047 9.109 11.562 1 85.25 90 ASN B O 1
ATOM 1437 N N . CYS B 1 91 ? -10.602 7.574 10.117 1 83.5 91 CYS B N 1
ATOM 1438 C CA . CYS B 1 91 ? -10.727 8.57 9.062 1 83.5 91 CYS B CA 1
ATOM 1439 C C . CYS B 1 91 ? -11.719 9.664 9.461 1 83.5 91 CYS B C 1
ATOM 1441 O O . CYS B 1 91 ? -12.828 9.367 9.914 1 83.5 91 CYS B O 1
ATOM 1443 N N . CYS B 1 92 ? -11.188 10.953 9.344 1 77.56 92 CYS B N 1
ATOM 1444 C CA . CYS B 1 92 ? -11.992 12.172 9.43 1 77.56 92 CYS B CA 1
ATOM 1445 C C . CYS B 1 92 ? -12.461 12.422 10.859 1 77.56 92 CYS B C 1
ATOM 1447 O O . CYS B 1 92 ? -13.555 12.938 11.078 1 77.56 92 CYS B O 1
ATOM 1449 N N . ALA B 1 93 ? -11.727 11.883 11.734 1 76.56 93 ALA B N 1
ATOM 1450 C CA . ALA B 1 93 ? -12.078 11.977 13.148 1 76.56 93 ALA B CA 1
ATOM 1451 C C . ALA B 1 93 ? -11.719 13.344 13.711 1 76.56 93 ALA B C 1
ATOM 1453 O O . ALA B 1 93 ? -12.281 13.773 14.727 1 76.56 93 ALA B O 1
ATOM 1454 N N . ASP B 1 94 ? -10.75 13.953 13.094 1 72.19 94 ASP B N 1
ATOM 1455 C CA . ASP B 1 94 ? -10.32 15.242 13.633 1 72.19 94 ASP B CA 1
ATOM 1456 C C . ASP B 1 94 ? -11.109 16.391 13.008 1 72.19 94 ASP B C 1
ATOM 1458 O O . ASP B 1 94 ? -11.422 16.359 11.812 1 72.19 94 ASP B O 1
ATOM 1462 N N . GLU B 1 95 ? -11.883 17.078 13.789 1 61.62 95 GLU B N 1
ATOM 1463 C CA . GLU B 1 95 ? -12.688 18.219 13.375 1 61.62 95 GLU B CA 1
ATOM 1464 C C . GLU B 1 95 ? -11.82 19.453 13.148 1 61.62 95 GLU B C 1
ATOM 1466 O O . GLU B 1 95 ? -12.328 20.516 12.781 1 61.62 95 GLU B O 1
ATOM 1471 N N . GLN B 1 96 ? -10.523 19.297 13.375 1 61.28 96 GLN B N 1
ATOM 1472 C CA . GLN B 1 96 ? -9.805 20.578 13.328 1 61.28 96 GLN B CA 1
ATOM 1473 C C . GLN B 1 96 ? -9.328 20.875 11.906 1 61.28 96 GLN B C 1
ATOM 1475 O O . GLN B 1 96 ? -8.797 20 11.227 1 61.28 96 GLN B O 1
ATOM 1480 N N . ALA B 1 97 ? -10.062 21.828 11.109 1 64.12 97 ALA B N 1
ATOM 1481 C CA . ALA B 1 97 ? -9.695 22.344 9.797 1 64.12 97 ALA B CA 1
ATOM 1482 C C . ALA B 1 97 ? -8.508 23.281 9.883 1 64.12 97 ALA B C 1
ATOM 1484 O O . ALA B 1 97 ? -8.258 23.875 10.938 1 64.12 97 ALA B O 1
ATOM 1485 N N . CYS B 1 98 ? -7.559 23.156 8.93 1 66.75 98 CYS B N 1
ATOM 1486 C CA . CYS B 1 98 ? -6.473 24.125 8.758 1 66.75 98 CYS B CA 1
ATOM 1487 C C . CYS B 1 98 ? -6.953 25.547 9.031 1 66.75 98 CYS B C 1
ATOM 1489 O O . CYS B 1 98 ? -7.531 26.188 8.156 1 66.75 98 CYS B O 1
ATOM 1491 N N . GLU B 1 99 ? -7.996 25.641 9.891 1 59.75 99 GLU B N 1
ATOM 1492 C CA . GLU B 1 99 ? -8.492 27 10.109 1 59.75 99 GLU B CA 1
ATOM 1493 C C . GLU B 1 99 ? -7.41 27.906 10.703 1 59.75 99 GLU B C 1
ATOM 1495 O O . GLU B 1 99 ? -6.609 27.453 11.531 1 59.75 99 GLU B O 1
ATOM 1500 N N . ARG B 1 100 ? -7.023 29.016 9.766 1 54.78 100 ARG B N 1
ATOM 1501 C CA . ARG B 1 100 ? -6.207 30.141 10.242 1 54.78 100 ARG B CA 1
ATOM 1502 C C . ARG B 1 100 ? -6.676 30.609 11.609 1 54.78 100 ARG B C 1
ATOM 1504 O O . ARG B 1 100 ? -7.879 30.656 11.883 1 54.78 100 ARG B O 1
ATOM 1511 N N . PRO B 1 101 ? -5.875 30.516 12.594 1 49.31 101 PRO B N 1
ATOM 1512 C CA . PRO B 1 101 ? -6.398 31.266 13.734 1 49.31 101 PRO B CA 1
ATOM 1513 C C . PRO B 1 101 ? -7.055 32.562 13.328 1 49.31 101 PRO B C 1
ATOM 1515 O O . PRO B 1 101 ? -6.633 33.219 12.352 1 49.31 101 PRO B O 1
ATOM 1518 N N . ALA B 1 102 ? -8.461 32.688 13.273 1 46.25 102 ALA B N 1
ATOM 1519 C CA . ALA B 1 102 ? -9.109 34 13.164 1 46.25 102 ALA B CA 1
ATOM 1520 C C . ALA B 1 102 ? -8.25 35.094 13.789 1 46.25 102 ALA B C 1
ATOM 1522 O O . ALA B 1 102 ? -7.887 35 14.961 1 46.25 102 ALA B O 1
ATOM 1523 N N . GLY B 1 103 ? -7.184 35.594 13.188 1 38.03 103 GLY B N 1
ATOM 1524 C CA . GLY B 1 103 ? -6.746 36.812 13.867 1 38.03 103 GLY B CA 1
ATOM 1525 C C . GLY B 1 103 ? -7.887 37.562 14.523 1 38.03 103 GLY B C 1
ATOM 1526 O O . GLY B 1 103 ? -8.992 37.625 13.984 1 38.03 103 GLY B O 1
ATOM 1527 N N . CYS B 1 104 ? -7.621 37.906 15.867 1 34.41 104 CYS B N 1
ATOM 1528 C CA . CYS B 1 104 ? -8.375 38.969 16.547 1 34.41 104 CYS B CA 1
ATOM 1529 C C . CYS B 1 104 ? -8.492 40.188 15.664 1 34.41 104 CYS B C 1
ATOM 1531 O O . CYS B 1 104 ? -7.516 40.625 15.031 1 34.41 104 CYS B O 1
#

Solvent-accessible surface area (backbone atoms only — not comparable to full-atom values): 10842 Å² total; per-residue (Å²): 128,52,72,68,54,46,19,44,35,28,36,49,40,23,32,66,65,42,32,52,54,49,39,53,21,30,18,17,21,93,36,11,39,36,57,67,55,51,27,63,75,66,72,44,56,69,71,59,48,50,54,45,50,51,51,36,40,73,41,48,45,33,48,79,42,82,50,92,95,46,44,31,32,28,46,31,61,66,45,52,50,44,46,53,48,59,58,49,50,62,52,49,65,39,84,56,44,58,61,70,75,74,75,131,128,52,73,68,55,46,18,44,34,28,36,50,41,23,31,66,66,42,34,51,53,49,38,54,21,28,18,16,21,93,36,11,40,34,56,69,55,50,29,63,76,67,70,42,57,69,69,61,47,50,52,45,50,50,51,36,41,75,42,49,45,34,48,80,42,84,49,92,94,44,44,29,32,27,46,30,63,67,45,52,51,42,46,54,48,59,60,50,50,62,52,51,65,39,83,56,45,57,60,69,75,75,75,131

Radius of gyration: 19.94 Å; Cα contacts (8 Å, |Δi|>4): 331; chains: 2; bounding box: 28×79×35 Å

Sequence (208 aa):
MEHKNATHALAALGHATRLSIFRLLVQAGSGGKLAGDIAQSLSLPGATLSFHLKELLAAGLITAEQRGRTICYRAEFEAMSSLVAYLTENCCADEQACERPAGCMEHKNATHALAALGHATRLSIFRLLVQAGSGGKLAGDIAQSLSLPGATLSFHLKELLAAGLITAEQRGRTICYRAEFEAMSSLVAYLTENCCADEQACERPAGC